Protein AF-0000000078949067 (afdb_homodimer)

Nearest PDB structures (foldseek):
  3itw-assembly1_A-2  TM=7.754E-01  e=7.684E-08  Micromonospora sp. ML1
  2rk0-assembly1_A  TM=7.871E-01  e=1.056E-07  Parafrankia sp. EAN1pec
  3vcx-assembly1_B  TM=7.423E-01  e=1.855E-06  Rhodopseudomonas palustris CGA009
  5umw-assembly2_B  TM=7.461E-01  e=4.245E-06  Streptomyces sp. CB03234
  4n04-assembly1_A  TM=7.564E-01  e=9.115E-06  Catenulispora acidiphila DSM 44928

InterPro domains:
  IPR004360 Glyoxalase/fosfomycin resistance/dioxygenase domain [PF00903] (10-118)
  IPR029068 Glyoxalase/Bleomycin resistance protein/Dihydroxybiphenyl dioxygenase [G3DSA:3.10.180.10] (6-121)
  IPR029068 Glyoxalase/Bleomycin resistance protein/Dihydroxybiphenyl dioxygenase [SSF54593] (3-122)
  IPR037523 Vicinal oxygen chelate (VOC), core domain [PS51819] (4-122)

Foldseek 3Di:
DDDDQQEEEWEDADPVVQVCQCCVQVVWAWDDDDPVQQWTWTADPVRGIYIYHHDNDLDTQFDDDPRDTDADAEEEDADVPVSVVSCVVVVWAKDDWDDPVPQKIKIWTAGPSGYIYIYMYRHPPPPD/DDDDQQEEEWEDADPVVQVCQCCVQVVWAWDDDDPVQQWTWTADPVRGIYIYHHDNDLDTQFDDDPRDTDADAEEEDADVPVSVVSCVVVVWAKDDWDDPVPQKIKIWTAGPSGYIYIYMYRHPPPPD

Structure (mmCIF, N/CA/C/O backbone):
data_AF-0000000078949067-model_v1
#
loop_
_entity.id
_entity.type
_entity.pdbx_description
1 polymer 'BH3219 protein'
#
loop_
_atom_site.group_PDB
_atom_site.id
_atom_site.type_symbol
_atom_site.label_atom_id
_atom_site.label_alt_id
_atom_site.label_comp_id
_atom_site.label_asym_id
_atom_site.label_entity_id
_atom_site.label_seq_id
_atom_site.pdbx_PDB_ins_code
_atom_site.Cartn_x
_atom_site.Cartn_y
_atom_site.Cartn_z
_atom_site.occupancy
_atom_site.B_iso_or_equiv
_atom_site.auth_seq_id
_atom_site.auth_comp_id
_atom_site.auth_asym_id
_atom_site.auth_atom_id
_atom_site.pdbx_PDB_model_num
ATOM 1 N N . MET A 1 1 ? -0.782 -10.273 -16.219 1 91.38 1 MET A N 1
ATOM 2 C CA . MET A 1 1 ? 0.053 -10.125 -15.031 1 91.38 1 MET A CA 1
ATOM 3 C C . MET A 1 1 ? -0.204 -8.789 -14.352 1 91.38 1 MET A C 1
ATOM 5 O O . MET A 1 1 ? -0.893 -7.93 -14.898 1 91.38 1 MET A O 1
ATOM 9 N N . LEU A 1 2 ? 0.324 -8.523 -13.102 1 97.75 2 LEU A N 1
ATOM 10 C CA . LEU A 1 2 ? 0.024 -7.32 -12.328 1 97.75 2 LEU A CA 1
ATOM 11 C C . LEU A 1 2 ? 0.551 -6.074 -13.031 1 97.75 2 LEU A C 1
ATOM 13 O O . LEU A 1 2 ? 1.705 -6.043 -13.469 1 97.75 2 LEU A O 1
ATOM 17 N N . GLN A 1 3 ? -0.248 -5.051 -13.094 1 97.94 3 GLN A N 1
ATOM 18 C CA . GLN A 1 3 ? 0.102 -3.887 -13.898 1 97.94 3 GLN A CA 1
ATOM 19 C C . GLN A 1 3 ? 0.547 -2.721 -13.023 1 97.94 3 GLN A C 1
ATOM 21 O O . GLN A 1 3 ? 1.517 -2.029 -13.344 1 97.94 3 GLN A O 1
ATOM 26 N N . GLN A 1 4 ? -0.148 -2.449 -11.992 1 98.56 4 GLN A N 1
ATOM 27 C CA . GLN A 1 4 ? 0.104 -1.298 -11.133 1 98.56 4 GLN A CA 1
ATOM 28 C C . GLN A 1 4 ? -0.48 -1.515 -9.742 1 98.56 4 GLN A C 1
ATOM 30 O O . GLN A 1 4 ? -1.277 -2.432 -9.531 1 98.56 4 GLN A O 1
ATOM 35 N N . ILE A 1 5 ? -0.029 -0.758 -8.773 1 98.88 5 ILE A N 1
ATOM 36 C CA . ILE A 1 5 ? -0.787 -0.559 -7.543 1 98.88 5 ILE A CA 1
ATOM 37 C C . ILE A 1 5 ? -1.949 0.397 -7.805 1 98.88 5 ILE A C 1
ATOM 39 O O .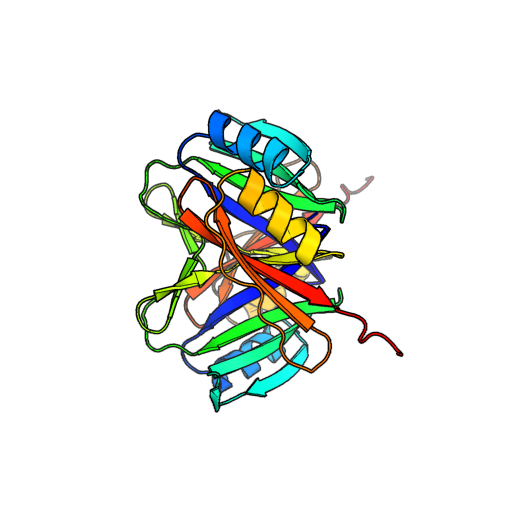 ILE A 1 5 ? -1.738 1.56 -8.156 1 98.88 5 ILE A O 1
ATOM 43 N N . ILE A 1 6 ? -3.143 -0.106 -7.562 1 98.81 6 ILE A N 1
ATOM 44 C CA . ILE A 1 6 ? -4.277 0.723 -7.961 1 98.81 6 ILE A CA 1
ATOM 45 C C . ILE A 1 6 ? -4.926 1.337 -6.723 1 98.81 6 ILE A C 1
ATOM 47 O O . ILE A 1 6 ? -5.586 2.373 -6.809 1 98.81 6 ILE A O 1
ATOM 51 N N . TYR A 1 7 ? -4.711 0.724 -5.574 1 98.81 7 TYR A N 1
ATOM 52 C CA . TYR A 1 7 ? -5.23 1.348 -4.359 1 98.81 7 TYR A CA 1
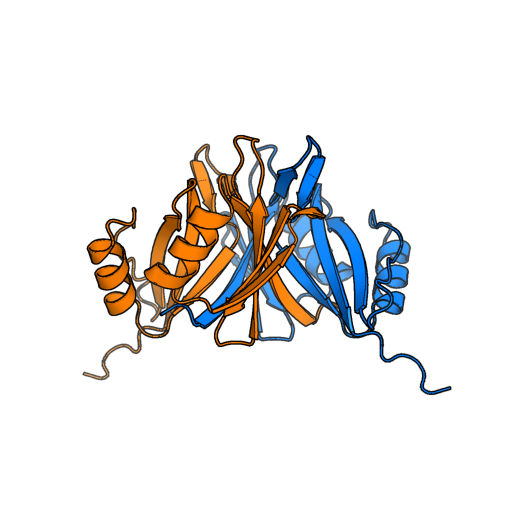ATOM 53 C C . TYR A 1 7 ? -4.484 0.85 -3.129 1 98.81 7 TYR A C 1
ATOM 55 O O . TYR A 1 7 ? -3.752 -0.141 -3.197 1 98.81 7 TYR A O 1
ATOM 63 N N . GLY A 1 8 ? -4.551 1.593 -2.061 1 98.88 8 GLY A N 1
ATOM 64 C CA . GLY A 1 8 ? -4.246 1.175 -0.702 1 98.88 8 GLY A CA 1
ATOM 65 C C . GLY A 1 8 ? -5.461 1.178 0.21 1 98.88 8 GLY A C 1
ATOM 66 O O . GLY A 1 8 ? -6.371 1.988 0.036 1 98.88 8 GLY A O 1
ATOM 67 N N . ILE A 1 9 ? -5.449 0.292 1.174 1 98.94 9 ILE A N 1
ATOM 68 C CA . ILE A 1 9 ? -6.508 0.262 2.176 1 98.94 9 ILE A CA 1
ATOM 69 C C . ILE A 1 9 ? -5.934 0.601 3.549 1 98.94 9 ILE A C 1
ATOM 71 O O . ILE A 1 9 ? -4.898 0.061 3.943 1 98.94 9 ILE A O 1
ATOM 75 N N . VAL A 1 10 ? -6.645 1.458 4.242 1 98.94 10 VAL A N 1
ATOM 76 C CA . VAL A 1 10 ? -6.148 1.995 5.504 1 98.94 10 VAL A CA 1
ATOM 77 C C . VAL A 1 10 ? -7.215 1.84 6.586 1 98.94 10 VAL A C 1
ATOM 79 O O . VAL A 1 10 ? -8.352 2.287 6.418 1 98.94 10 VAL A O 1
ATOM 82 N N . PRO A 1 11 ? -6.863 1.189 7.746 1 98.88 11 PRO A N 1
ATOM 83 C CA . PRO A 1 11 ? -7.82 1.137 8.852 1 98.88 11 PRO A CA 1
ATOM 84 C C . PRO A 1 11 ? -7.945 2.469 9.594 1 98.88 11 PRO A C 1
ATOM 86 O O . PRO A 1 11 ? -6.941 3.158 9.797 1 98.88 11 PRO A O 1
ATOM 89 N N . VAL A 1 12 ? -9.133 2.795 9.914 1 98.88 12 VAL A N 1
ATOM 90 C CA . VAL A 1 12 ? -9.391 4.023 10.656 1 98.88 12 VAL A CA 1
ATOM 91 C C . VAL A 1 12 ? -10.406 3.754 11.766 1 98.88 12 VAL A C 1
ATOM 93 O O . VAL A 1 12 ? -11.156 2.773 11.703 1 98.88 12 VAL A O 1
ATOM 96 N N . LYS A 1 13 ? -10.523 4.676 12.727 1 98.5 13 LYS A N 1
ATOM 97 C CA . LYS A 1 13 ? -11.352 4.434 13.906 1 98.5 13 LYS A CA 1
ATOM 98 C C . LYS A 1 13 ? -12.742 5.035 13.734 1 98.5 13 LYS A C 1
ATOM 100 O O . LYS A 1 13 ? -13.719 4.527 14.289 1 98.5 13 LYS A O 1
ATOM 105 N N . SER A 1 14 ? -12.844 6.176 13.094 1 98.62 14 SER A N 1
ATOM 106 C CA . SER A 1 14 ? -14.094 6.871 12.789 1 98.62 14 SER A CA 1
ATOM 107 C C . SER A 1 14 ? -14.133 7.324 11.336 1 98.62 14 SER A C 1
ATOM 109 O O . SER A 1 14 ? -13.32 8.148 10.914 1 98.62 14 SER A O 1
ATOM 111 N N . MET A 1 15 ? -15.125 6.805 10.641 1 98.81 15 MET A N 1
ATOM 112 C CA . MET A 1 15 ? -15.195 7.086 9.211 1 98.81 15 MET A CA 1
ATOM 113 C C . MET A 1 15 ? -15.383 8.578 8.961 1 98.81 15 MET A C 1
ATOM 115 O O . MET A 1 15 ? -14.68 9.172 8.141 1 98.81 15 MET A O 1
ATOM 119 N N . ASP A 1 16 ? -16.25 9.195 9.703 1 98.5 16 ASP A N 1
ATOM 120 C CA . ASP A 1 16 ? -16.531 10.617 9.508 1 98.5 16 ASP A CA 1
ATOM 121 C C . ASP A 1 16 ? -15.289 11.469 9.758 1 98.5 16 ASP A C 1
ATOM 123 O O . ASP A 1 16 ? -14.969 12.352 8.961 1 98.5 16 ASP A O 1
ATOM 127 N N . ARG A 1 17 ? -14.633 11.195 10.812 1 98.69 17 ARG A N 1
ATOM 128 C CA . ARG A 1 17 ? -13.422 11.945 11.141 1 98.69 17 ARG A CA 1
ATOM 129 C C . ARG A 1 17 ? -12.344 11.711 10.094 1 98.69 17 ARG A C 1
ATOM 131 O O . ARG A 1 17 ? -11.633 12.648 9.703 1 98.69 17 ARG A O 1
ATOM 138 N N . ALA A 1 18 ? -12.266 10.477 9.672 1 98.88 18 ALA A N 1
ATOM 139 C CA . ALA A 1 18 ? -11.234 10.125 8.695 1 98.88 18 ALA A CA 1
ATOM 140 C C . ALA A 1 18 ? -11.492 10.805 7.355 1 98.88 18 ALA A C 1
ATOM 142 O O . ALA A 1 18 ? -10.586 11.398 6.77 1 98.88 18 ALA A O 1
ATOM 143 N N . ILE A 1 19 ? -12.695 10.742 6.891 1 98.88 19 ILE A N 1
ATOM 144 C CA . ILE A 1 19 ? -13.023 11.375 5.617 1 98.88 19 ILE A CA 1
ATOM 145 C C . ILE A 1 19 ? -12.672 12.859 5.672 1 98.88 19 ILE A C 1
ATOM 147 O O . ILE A 1 19 ? -12.047 13.391 4.754 1 98.88 19 ILE A O 1
ATOM 151 N N . ARG A 1 20 ? -13.016 13.516 6.707 1 98.75 20 ARG A N 1
ATOM 152 C CA . ARG A 1 20 ? -12.719 14.938 6.863 1 98.75 20 ARG A CA 1
ATOM 153 C C . ARG A 1 20 ? -11.211 15.18 6.883 1 98.75 20 ARG A C 1
ATOM 155 O O . ARG A 1 20 ? -10.719 16.094 6.211 1 98.75 20 ARG A O 1
ATOM 162 N N . TRP A 1 21 ? -10.523 14.383 7.648 1 98.81 21 TRP A N 1
ATOM 163 C CA . TRP A 1 21 ? -9.078 14.562 7.793 1 98.81 21 TRP A CA 1
ATOM 164 C C . TRP A 1 21 ? -8.367 14.344 6.465 1 98.81 21 TRP A C 1
ATOM 166 O O . TRP A 1 21 ? -7.527 15.148 6.062 1 98.81 21 TRP A O 1
ATOM 176 N N . TYR A 1 22 ? -8.672 13.258 5.75 1 98.88 22 TYR A N 1
ATOM 177 C CA . TYR A 1 22 ? -7.996 12.922 4.5 1 98.88 22 TYR A CA 1
ATOM 178 C C . TYR A 1 22 ? -8.352 13.914 3.402 1 98.88 22 TYR A C 1
ATOM 180 O O . TYR A 1 22 ? -7.559 14.148 2.484 1 98.88 22 TYR A O 1
ATOM 188 N N . THR A 1 23 ? -9.523 14.477 3.473 1 98.56 23 THR A N 1
ATOM 189 C CA . THR A 1 23 ? -9.906 15.523 2.533 1 98.56 23 THR A CA 1
ATOM 190 C C . THR A 1 23 ? -9.195 16.828 2.863 1 98.56 23 THR A C 1
ATOM 192 O O . THR A 1 23 ? -8.492 17.391 2.02 1 98.56 23 THR A O 1
ATOM 195 N N . ASP A 1 24 ? -9.289 17.281 4.105 1 97.81 24 ASP A N 1
ATOM 196 C CA . ASP A 1 24 ? -8.844 18.609 4.5 1 97.81 24 ASP A CA 1
ATOM 197 C C . ASP A 1 24 ? -7.32 18.656 4.629 1 97.81 24 ASP A C 1
ATOM 199 O O . ASP A 1 24 ? -6.695 19.656 4.273 1 97.81 24 ASP A O 1
ATOM 203 N N . VAL A 1 25 ? -6.754 17.641 5.125 1 98.31 25 VAL A N 1
ATOM 204 C CA . VAL A 1 25 ? -5.328 17.656 5.441 1 98.31 25 VAL A CA 1
ATOM 205 C C . VAL A 1 25 ? -4.531 17.125 4.246 1 98.31 25 VAL A C 1
ATOM 207 O O . VAL A 1 25 ? -3.516 17.719 3.869 1 98.31 25 VAL A O 1
ATOM 210 N N . LEU A 1 26 ? -5.02 16.031 3.586 1 98.25 26 LEU A N 1
ATOM 211 C CA . LEU A 1 26 ? -4.211 15.414 2.535 1 98.25 26 LEU A CA 1
ATOM 212 C C . LEU A 1 26 ? -4.707 15.836 1.156 1 98.25 26 LEU A C 1
ATOM 214 O O . LEU A 1 26 ? -4.055 15.555 0.147 1 98.25 26 LEU A O 1
ATOM 218 N N . GLY A 1 27 ? -5.875 16.422 1.132 1 97.25 27 GLY A N 1
ATOM 219 C CA . GLY A 1 27 ? -6.387 16.938 -0.124 1 97.25 27 GLY A CA 1
ATOM 220 C C . GLY A 1 27 ? -6.945 15.867 -1.036 1 97.25 27 GLY A C 1
ATOM 221 O O . GLY A 1 27 ? -7.051 16.062 -2.248 1 97.25 27 GLY A O 1
ATOM 222 N N . MET A 1 28 ? -7.234 14.719 -0.533 1 98.56 28 MET A N 1
ATOM 223 C CA . MET A 1 28 ? -7.82 13.664 -1.354 1 98.56 28 MET A CA 1
ATOM 224 C C . MET A 1 28 ? -9.297 13.945 -1.634 1 98.56 28 MET A C 1
ATOM 226 O O . MET A 1 28 ? -9.953 14.656 -0.87 1 98.56 28 MET A O 1
ATOM 230 N N . GLU A 1 29 ? -9.711 13.391 -2.701 1 98.75 29 GLU A N 1
ATOM 231 C CA . GLU A 1 29 ? -11.109 13.578 -3.082 1 98.75 29 GLU A CA 1
ATOM 232 C C . GLU A 1 29 ? -11.984 12.461 -2.525 1 98.75 29 GLU A C 1
ATOM 234 O O . GLU A 1 29 ? -11.727 11.281 -2.777 1 98.75 29 GLU A O 1
ATOM 239 N N . PHE A 1 30 ? -13.023 12.844 -1.823 1 98.81 30 PHE A N 1
ATOM 240 C CA . PHE A 1 30 ? -14.008 11.875 -1.351 1 98.81 30 PHE A CA 1
ATOM 241 C C . PHE A 1 30 ? -14.938 11.461 -2.479 1 98.81 30 PHE A C 1
ATOM 243 O O . PHE A 1 30 ? -15.484 12.312 -3.189 1 98.81 30 PHE A O 1
ATOM 250 N N . ILE A 1 31 ? -15.219 10.109 -2.594 1 98.75 31 ILE A N 1
ATOM 251 C CA . ILE A 1 31 ? -16.062 9.617 -3.682 1 98.75 31 ILE A CA 1
ATOM 252 C C . ILE A 1 31 ? -17.344 9.031 -3.115 1 98.75 31 ILE A C 1
ATOM 254 O O . ILE A 1 31 ? -18.438 9.484 -3.453 1 98.75 31 ILE A O 1
ATOM 258 N N . TRP A 1 32 ? -17.266 8.023 -2.254 1 98.31 32 TRP A N 1
ATOM 259 C CA . TRP A 1 32 ? -18.453 7.43 -1.648 1 98.31 32 TRP A CA 1
ATOM 260 C C . TRP A 1 32 ? -18.109 6.777 -0.312 1 98.31 32 TRP A C 1
ATOM 262 O O . TRP A 1 32 ? -16.938 6.57 0.006 1 98.31 32 TRP A O 1
ATOM 272 N N . HIS A 1 33 ? -19.094 6.574 0.474 1 98.56 33 HIS A N 1
ATOM 273 C CA . HIS A 1 33 ? -19.047 5.844 1.736 1 98.56 33 HIS A CA 1
ATOM 274 C C . HIS A 1 33 ? -20.156 4.793 1.807 1 98.56 33 HIS A C 1
ATOM 276 O O . HIS A 1 33 ? -21.328 5.098 1.554 1 98.56 33 HIS A O 1
ATOM 282 N N . SER A 1 34 ? -19.75 3.578 1.987 1 97.5 34 SER A N 1
ATOM 283 C CA . SER A 1 34 ? -20.688 2.5 2.27 1 97.5 34 SER A CA 1
ATOM 284 C C . SER A 1 34 ? -20.703 2.145 3.752 1 97.5 34 SER A C 1
ATOM 286 O O . SER A 1 34 ? -19.781 1.495 4.246 1 97.5 34 SER A O 1
ATOM 288 N N . GLU A 1 35 ? -21.75 2.482 4.445 1 95.12 35 GLU A N 1
ATOM 289 C CA . GLU A 1 35 ? -21.859 2.154 5.863 1 95.12 35 GLU A CA 1
ATOM 290 C C . GLU A 1 35 ? -21.922 0.645 6.074 1 95.12 35 GLU A C 1
ATOM 292 O O . GLU A 1 35 ? -21.297 0.119 7.004 1 95.12 35 GLU A O 1
ATOM 297 N N . ASP A 1 36 ? -22.578 -0.003 5.176 1 94.56 36 ASP A N 1
ATOM 298 C CA . ASP A 1 36 ? -22.75 -1.446 5.289 1 94.56 36 ASP A CA 1
ATOM 299 C C . ASP A 1 36 ? -21.422 -2.18 5.191 1 94.56 36 ASP A C 1
ATOM 301 O O . ASP A 1 36 ? -21.219 -3.209 5.84 1 94.56 36 ASP A O 1
ATOM 305 N N . GLU A 1 37 ? -20.516 -1.61 4.457 1 94 37 GLU A N 1
ATOM 306 C CA . GLU A 1 37 ? -19.234 -2.27 4.23 1 94 37 GLU A CA 1
ATOM 307 C C . GLU A 1 37 ? -18.141 -1.656 5.098 1 94 37 GLU A C 1
ATOM 309 O O . GLU A 1 37 ? -16.984 -2.092 5.051 1 94 37 GLU A O 1
ATOM 314 N N . ASP A 1 38 ? -18.5 -0.598 5.867 1 97.31 38 ASP A N 1
ATOM 315 C CA . ASP A 1 38 ? -17.531 0.142 6.664 1 97.31 38 ASP A CA 1
ATOM 316 C C . ASP A 1 38 ? -16.375 0.643 5.797 1 97.31 38 ASP A C 1
ATOM 318 O O . ASP A 1 38 ? -15.219 0.539 6.184 1 97.31 38 ASP A O 1
ATOM 322 N N . LEU A 1 39 ? -16.734 1.112 4.605 1 98.5 39 LEU A N 1
ATOM 323 C CA . LEU A 1 39 ? -15.711 1.418 3.605 1 98.5 39 LEU A CA 1
ATOM 324 C C . LEU A 1 39 ? -15.992 2.758 2.934 1 98.5 39 LEU A C 1
ATOM 326 O O . LEU A 1 39 ? -17.141 3.061 2.6 1 98.5 39 LEU A O 1
ATOM 330 N N . ALA A 1 40 ? -14.953 3.543 2.717 1 98.88 40 ALA A N 1
ATOM 331 C CA . ALA A 1 40 ? -15.039 4.762 1.917 1 98.88 40 ALA A CA 1
ATOM 332 C C . ALA A 1 40 ? -13.922 4.82 0.881 1 98.88 40 ALA A C 1
ATOM 334 O O . ALA A 1 40 ? -12.82 4.316 1.116 1 98.88 40 ALA A O 1
ATOM 335 N N . GLN A 1 41 ? -14.258 5.449 -0.223 1 98.88 41 GLN A N 1
ATOM 336 C CA . GLN A 1 41 ? -13.273 5.633 -1.279 1 98.88 41 GLN A CA 1
ATOM 337 C C . GLN A 1 41 ? -12.797 7.082 -1.342 1 98.88 41 GLN A C 1
ATOM 339 O O . GLN A 1 41 ? -13.609 8 -1.429 1 98.88 41 GLN A O 1
ATOM 344 N N . MET A 1 42 ? -11.453 7.219 -1.23 1 98.88 42 MET A N 1
ATOM 345 C CA . MET A 1 42 ? -10.773 8.469 -1.56 1 98.88 42 MET A CA 1
ATOM 346 C C . MET A 1 42 ? -9.977 8.328 -2.852 1 98.88 42 MET A C 1
ATOM 348 O O . MET A 1 42 ? -9.461 7.254 -3.152 1 98.88 42 MET A O 1
ATOM 352 N N . ASN A 1 43 ? -9.859 9.477 -3.57 1 98.88 43 ASN A N 1
ATOM 353 C CA . ASN A 1 43 ? -9.055 9.43 -4.789 1 98.88 43 ASN A CA 1
ATOM 354 C C . ASN A 1 43 ? -7.867 10.383 -4.719 1 98.88 43 ASN A C 1
ATOM 356 O O . ASN A 1 43 ? -7.988 11.492 -4.195 1 98.88 43 ASN A O 1
ATOM 360 N N . LEU A 1 44 ? -6.805 9.914 -5.316 1 98.75 44 LEU A N 1
ATOM 361 C CA . LEU A 1 44 ? -5.645 10.75 -5.582 1 98.75 44 LEU A CA 1
ATOM 362 C C . LEU A 1 44 ? -5.73 11.375 -6.969 1 98.75 44 LEU A C 1
ATOM 364 O O . LEU A 1 44 ? -6.5 10.914 -7.816 1 98.75 44 LEU A O 1
ATOM 368 N N . PRO A 1 45 ? -4.965 12.445 -7.219 1 98.25 45 PRO A N 1
ATOM 369 C CA . PRO A 1 45 ? -4.961 13.07 -8.539 1 98.25 45 PRO A CA 1
ATOM 370 C C . PRO A 1 45 ? -4.602 12.086 -9.656 1 98.25 45 PRO A C 1
ATOM 372 O O . PRO A 1 45 ? -5.078 12.227 -10.781 1 98.25 45 PRO A O 1
ATOM 375 N N . SER A 1 46 ? -3.842 11.078 -9.383 1 98.06 46 SER A N 1
ATOM 376 C CA . SER A 1 46 ? -3.402 10.086 -10.359 1 98.06 46 SER A CA 1
ATOM 377 C C . SER A 1 46 ? -4.555 9.188 -10.797 1 98.06 46 SER A C 1
ATOM 379 O O . SER A 1 46 ? -4.441 8.461 -11.781 1 98.06 46 SER A O 1
ATOM 381 N N . GLY A 1 47 ? -5.598 9.18 -10.047 1 98.06 47 GLY A N 1
ATOM 382 C CA . GLY A 1 47 ? -6.699 8.258 -10.266 1 98.06 47 GLY A CA 1
ATOM 383 C C . GLY A 1 47 ? -6.656 7.043 -9.367 1 98.06 47 GLY A C 1
ATOM 384 O O . GLY A 1 47 ? -7.645 6.316 -9.242 1 98.06 47 GLY A O 1
ATOM 385 N N . GLN A 1 48 ? -5.559 6.836 -8.703 1 98.75 48 GLN A N 1
ATOM 386 C CA . GLN A 1 48 ? -5.473 5.77 -7.711 1 98.75 48 GLN A CA 1
ATOM 387 C C . GLN A 1 48 ? -6.398 6.047 -6.527 1 98.75 48 GLN A C 1
ATOM 389 O O . GLN A 1 48 ? -6.82 7.188 -6.316 1 98.75 48 GLN A O 1
ATOM 394 N N . MET A 1 49 ? -6.629 4.973 -5.801 1 98.88 49 MET A N 1
ATOM 395 C CA . MET A 1 49 ? -7.598 5.09 -4.715 1 98.88 49 MET A CA 1
ATOM 396 C C . MET A 1 49 ? -6.945 4.785 -3.369 1 98.88 49 MET A C 1
ATOM 398 O O . MET A 1 49 ? -5.996 4 -3.297 1 98.88 49 MET A O 1
ATOM 402 N N . VAL A 1 50 ? -7.418 5.441 -2.357 1 98.94 50 VAL A N 1
ATOM 403 C CA . VAL A 1 50 ? -7.191 5.082 -0.962 1 98.94 50 VAL A CA 1
ATOM 404 C C . VAL A 1 50 ? -8.516 4.73 -0.297 1 98.94 50 VAL A C 1
ATOM 406 O O . VAL A 1 50 ? -9.414 5.574 -0.189 1 98.94 50 VAL A O 1
ATOM 409 N N . PHE A 1 51 ? -8.633 3.504 0.077 1 98.94 51 PHE A N 1
ATOM 410 C CA . PHE A 1 51 ? -9.836 3.074 0.788 1 98.94 51 PHE A CA 1
ATOM 411 C C . PHE A 1 51 ? -9.633 3.174 2.295 1 98.94 51 PHE A C 1
ATOM 413 O O . PHE A 1 51 ? -8.609 2.746 2.82 1 98.94 51 PHE A O 1
ATOM 420 N N . LEU A 1 52 ? -10.617 3.783 2.914 1 98.94 52 LEU A N 1
ATOM 421 C CA . LEU A 1 52 ? -10.672 3.816 4.371 1 98.94 52 LEU A CA 1
ATOM 422 C C . LEU A 1 52 ? -11.586 2.721 4.902 1 98.94 52 LEU A C 1
ATOM 424 O O . LEU A 1 52 ? -12.727 2.578 4.445 1 98.94 52 LEU A O 1
ATOM 428 N N . ARG A 1 53 ? -11.102 1.918 5.805 1 98.81 53 ARG A N 1
ATOM 429 C CA . ARG A 1 53 ? -11.875 0.848 6.434 1 98.81 53 ARG A CA 1
ATOM 430 C C . ARG A 1 53 ? -12.055 1.11 7.926 1 98.81 53 ARG A C 1
ATOM 432 O O . ARG A 1 53 ? -11.086 1.105 8.688 1 98.81 53 ARG A O 1
ATOM 439 N N . GLU A 1 54 ? -13.242 1.286 8.32 1 98.75 54 GLU A N 1
ATOM 440 C CA . GLU A 1 54 ? -13.516 1.551 9.727 1 98.75 54 GLU A CA 1
ATOM 441 C C . GLU A 1 54 ? -13.453 0.27 10.555 1 98.75 54 GLU A C 1
ATOM 443 O O . GLU A 1 54 ? -14.047 -0.744 10.188 1 98.75 54 GLU A O 1
ATOM 448 N N . THR A 1 55 ? -12.688 0.345 11.617 1 98.06 55 THR A N 1
ATOM 449 C CA . THR A 1 55 ? -12.578 -0.807 12.5 1 98.06 55 THR A CA 1
ATOM 450 C C . THR A 1 55 ? -12.273 -0.362 13.93 1 98.06 55 THR A C 1
ATOM 452 O O . THR A 1 55 ? -11.578 0.636 14.141 1 98.06 55 THR A O 1
ATOM 455 N N . SER A 1 56 ? -12.734 -1.144 14.883 1 95 56 SER A N 1
ATOM 456 C CA . SER A 1 56 ? -12.477 -0.85 16.281 1 95 56 SER A CA 1
ATOM 457 C C . SER A 1 56 ? -11.188 -1.518 16.766 1 95 56 SER A C 1
ATOM 459 O O . SER A 1 56 ? -10.711 -1.244 17.859 1 95 56 SER A O 1
ATOM 461 N N . HIS A 1 57 ? -10.68 -2.354 15.93 1 95.5 57 HIS A N 1
ATOM 462 C CA . HIS A 1 57 ? -9.422 -2.998 16.281 1 95.5 57 HIS A CA 1
ATOM 463 C C . HIS A 1 57 ? -8.289 -1.981 16.391 1 95.5 57 HIS A C 1
ATOM 465 O O . HIS A 1 57 ? -8.25 -1.014 15.625 1 95.5 57 HIS A O 1
ATOM 471 N N . ASP A 1 58 ? -7.441 -2.227 17.391 1 96.75 58 ASP A N 1
ATOM 472 C CA . ASP A 1 58 ? -6.215 -1.435 17.438 1 96.75 58 ASP A CA 1
ATOM 473 C C . ASP A 1 58 ? -5.191 -1.94 16.438 1 96.75 58 ASP A C 1
ATOM 475 O O . ASP A 1 58 ? -4.41 -2.848 16.734 1 96.75 58 ASP A O 1
ATOM 479 N N . THR A 1 59 ? -5.223 -1.467 15.242 1 98.06 59 THR A N 1
ATOM 480 C CA . THR A 1 59 ? -4.41 -1.911 14.117 1 98.06 59 THR A CA 1
ATOM 481 C C . THR A 1 59 ? -4.027 -0.731 13.227 1 98.06 59 THR A C 1
ATOM 483 O O . THR A 1 59 ? -4.605 0.352 13.336 1 98.06 59 THR A O 1
ATOM 486 N N . THR A 1 60 ? -2.99 -0.865 12.406 1 98.56 60 THR A N 1
ATOM 487 C CA . THR A 1 60 ? -2.533 0.119 11.438 1 98.56 60 THR A CA 1
ATOM 488 C C . THR A 1 60 ? -2.055 -0.565 10.156 1 98.56 60 THR A C 1
ATOM 490 O O . THR A 1 60 ? -1.802 -1.772 10.148 1 98.56 60 THR A O 1
ATOM 493 N N . ALA A 1 61 ? -1.968 0.209 9.086 1 98.62 61 ALA A N 1
ATOM 494 C CA . ALA A 1 61 ? -1.377 -0.256 7.836 1 98.62 61 ALA A CA 1
ATOM 495 C C . ALA A 1 61 ? 0.146 -0.176 7.883 1 98.62 61 ALA A C 1
ATOM 497 O O . ALA A 1 61 ? 0.77 0.443 7.02 1 98.62 61 ALA A O 1
ATOM 498 N N . THR A 1 62 ? 0.72 -0.786 8.883 1 98.69 62 THR A N 1
ATOM 499 C CA . THR A 1 62 ? 2.154 -0.831 9.141 1 98.69 62 THR A CA 1
ATOM 500 C C . THR A 1 62 ? 2.6 -2.252 9.469 1 98.69 62 THR A C 1
ATOM 502 O O . THR A 1 62 ? 1.769 -3.131 9.711 1 98.69 62 THR A O 1
ATOM 505 N N . PHE A 1 63 ? 3.822 -2.52 9.359 1 98.44 63 PHE A N 1
ATOM 506 C CA . PHE A 1 63 ? 4.418 -3.748 9.875 1 98.44 63 PHE A CA 1
ATOM 507 C C . PHE A 1 63 ? 5.613 -3.439 10.766 1 98.44 63 PHE A C 1
ATOM 509 O O . PHE A 1 63 ? 6.008 -2.279 10.898 1 98.44 63 PHE A O 1
ATOM 516 N N . SER A 1 64 ? 6.062 -4.457 11.398 1 97.69 64 SER A N 1
ATOM 517 C CA . SER A 1 64 ? 7.164 -4.262 12.336 1 97.69 64 SER A CA 1
ATOM 518 C C . SER A 1 64 ? 8.508 -4.562 11.68 1 97.69 64 SER A C 1
ATOM 520 O O . SER A 1 64 ? 8.656 -5.578 11 1 97.69 64 SER A O 1
ATOM 522 N N . TYR A 1 65 ? 9.422 -3.74 11.805 1 97.06 65 TYR A N 1
ATOM 523 C CA . TYR A 1 65 ? 10.82 -3.875 11.422 1 97.06 65 TYR A CA 1
ATOM 524 C C . TYR A 1 65 ? 11.742 -3.311 12.492 1 97.06 65 TYR A C 1
ATOM 526 O O . TYR A 1 65 ? 11.633 -2.137 12.859 1 97.06 65 TYR A O 1
ATOM 534 N N . ASN A 1 66 ? 12.609 -4.148 13.023 1 95.06 66 ASN A N 1
ATOM 535 C CA . ASN A 1 66 ? 13.492 -3.785 14.125 1 95.06 66 ASN A CA 1
ATOM 536 C C . ASN A 1 66 ? 12.711 -3.188 15.297 1 95.06 66 ASN A C 1
ATOM 538 O O . ASN A 1 66 ? 13.102 -2.156 15.844 1 95.06 66 ASN A O 1
ATOM 542 N N . TYR A 1 67 ? 11.508 -3.723 15.508 1 94.38 67 TYR A N 1
ATOM 543 C CA . TYR A 1 67 ? 10.648 -3.445 16.656 1 94.38 67 TYR A CA 1
ATOM 544 C C . TYR A 1 67 ? 10.031 -2.055 16.562 1 94.38 67 TYR A C 1
ATOM 546 O O . TYR A 1 67 ? 9.602 -1.482 17.562 1 94.38 67 TYR A O 1
ATOM 554 N N . LYS A 1 68 ? 10.031 -1.522 15.406 1 96.62 68 LYS A N 1
ATOM 555 C CA . LYS A 1 68 ? 9.375 -0.246 15.133 1 96.62 68 LYS A CA 1
ATOM 556 C C . LYS A 1 68 ? 8.383 -0.371 13.984 1 96.62 68 LYS A C 1
ATOM 558 O O . LYS A 1 68 ? 8.555 -1.213 13.094 1 96.62 68 LYS A O 1
ATOM 563 N N . PRO A 1 69 ? 7.383 0.518 14.016 1 97.38 69 PRO A N 1
ATOM 564 C CA . PRO A 1 69 ? 6.453 0.487 12.883 1 97.38 69 PRO A CA 1
ATOM 565 C C . PRO A 1 69 ? 7.094 0.96 11.578 1 97.38 69 PRO A C 1
ATOM 567 O O . PRO A 1 69 ? 7.906 1.89 11.594 1 97.38 69 PRO A O 1
ATOM 570 N N . HIS A 1 70 ? 6.805 0.268 10.562 1 98.19 70 HIS A N 1
ATOM 571 C CA . HIS A 1 70 ? 7.227 0.604 9.203 1 98.19 70 HIS A CA 1
ATOM 572 C C . HIS A 1 70 ? 6.031 0.731 8.266 1 98.19 70 HIS A C 1
ATOM 574 O O . HIS A 1 70 ? 5.164 -0.144 8.242 1 98.19 70 HIS A O 1
ATOM 580 N N . GLY A 1 71 ? 5.949 1.82 7.543 1 98.5 71 GLY A N 1
ATOM 581 C CA . GLY A 1 71 ? 4.832 2.064 6.648 1 98.5 71 GLY A CA 1
ATOM 582 C C . GLY A 1 71 ? 4.797 1.115 5.465 1 98.5 71 GLY A C 1
ATOM 583 O O . GLY A 1 71 ? 5.84 0.666 4.992 1 98.5 71 GLY A O 1
ATOM 584 N N . VAL A 1 72 ? 3.625 0.935 4.914 1 98.94 72 VAL A N 1
ATOM 585 C CA . VAL A 1 72 ? 3.426 0.073 3.754 1 98.94 72 VAL A CA 1
ATOM 586 C C . VAL A 1 72 ? 3.225 0.926 2.504 1 98.94 72 VAL A C 1
ATOM 588 O O . VAL A 1 72 ? 3.711 0.582 1.425 1 98.94 72 VAL A O 1
ATOM 591 N N . ILE A 1 73 ? 2.564 2.029 2.65 1 98.94 73 ILE A N 1
ATOM 592 C CA . ILE A 1 73 ? 2.176 2.863 1.518 1 98.94 73 ILE A CA 1
ATOM 593 C C . ILE A 1 73 ? 3.15 4.031 1.38 1 98.94 73 ILE A C 1
ATOM 595 O O . ILE A 1 73 ? 3.377 4.773 2.338 1 98.94 73 ILE A O 1
ATOM 599 N N . GLY A 1 74 ? 3.693 4.148 0.177 1 98.88 74 GLY A N 1
ATOM 600 C CA . GLY A 1 74 ? 4.516 5.297 -0.172 1 98.88 74 GLY A CA 1
ATOM 601 C C . GLY A 1 74 ? 3.869 6.199 -1.205 1 98.88 74 GLY A C 1
ATOM 602 O O . GLY A 1 74 ? 3.51 5.75 -2.295 1 98.88 74 GLY A O 1
ATOM 603 N N . PHE A 1 75 ? 3.812 7.484 -0.854 1 98.88 75 PHE A N 1
ATOM 604 C CA . PHE A 1 75 ? 3.232 8.469 -1.758 1 98.88 75 PHE A CA 1
ATOM 605 C C . PHE A 1 75 ? 4.324 9.281 -2.449 1 98.88 75 PHE A C 1
ATOM 607 O O . PHE A 1 75 ? 5.477 9.281 -2.012 1 98.88 75 PHE A O 1
ATOM 614 N N . GLN A 1 76 ? 3.904 9.891 -3.518 1 98.69 76 GLN A N 1
ATOM 615 C CA . GLN A 1 76 ? 4.746 10.867 -4.203 1 98.69 76 GLN A CA 1
ATOM 616 C C . GLN A 1 76 ? 4.164 12.273 -4.094 1 98.69 76 GLN A C 1
ATOM 618 O O . GLN A 1 76 ? 2.951 12.461 -4.191 1 98.69 76 GLN A O 1
ATOM 623 N N . THR A 1 77 ? 4.98 13.211 -3.865 1 98.19 77 THR A N 1
ATOM 624 C CA . THR A 1 77 ? 4.605 14.617 -3.953 1 98.19 77 THR A CA 1
ATOM 625 C C . THR A 1 77 ? 5.57 15.375 -4.863 1 98.19 77 THR A C 1
ATOM 627 O O . THR A 1 77 ? 6.715 14.961 -5.047 1 98.19 77 THR A O 1
ATOM 630 N N . ASP A 1 78 ? 5.102 16.5 -5.445 1 95.56 78 ASP A N 1
ATOM 631 C CA . ASP A 1 78 ? 5.949 17.312 -6.312 1 95.56 78 ASP A CA 1
ATOM 632 C C . ASP A 1 78 ? 6.695 18.375 -5.512 1 95.56 78 ASP A C 1
ATOM 634 O O . ASP A 1 78 ? 7.656 18.969 -6.008 1 95.56 78 ASP A O 1
ATOM 638 N N . ASP A 1 79 ? 6.273 18.625 -4.344 1 96.44 79 ASP A N 1
ATOM 639 C CA . ASP A 1 79 ? 6.895 19.641 -3.488 1 96.44 79 ASP A CA 1
ATOM 640 C C . ASP A 1 79 ? 6.871 19.203 -2.023 1 96.44 79 ASP A C 1
ATOM 642 O O . ASP A 1 79 ? 5.926 19.516 -1.296 1 96.44 79 ASP A O 1
ATOM 646 N N . ILE A 1 80 ? 7.93 18.656 -1.609 1 97.88 80 ILE A N 1
ATOM 647 C CA . ILE A 1 80 ? 7.98 18.016 -0.295 1 97.88 80 ILE A CA 1
ATOM 648 C C . ILE A 1 80 ? 8.062 19.094 0.79 1 97.88 80 ILE A C 1
ATOM 650 O O . ILE A 1 80 ? 7.562 18.891 1.901 1 97.88 80 ILE A O 1
ATOM 654 N N . TYR A 1 81 ? 8.641 20.219 0.518 1 97.31 81 TYR A N 1
ATOM 655 C CA . TYR A 1 81 ? 8.75 21.297 1.5 1 97.31 81 TYR A CA 1
ATOM 656 C C . TYR A 1 81 ? 7.395 21.938 1.764 1 97.31 81 TYR A C 1
ATOM 658 O O . TYR A 1 81 ? 7.051 22.234 2.912 1 97.31 81 TYR A O 1
ATOM 666 N N . LYS A 1 82 ? 6.691 22.125 0.71 1 97.94 82 LYS A N 1
ATOM 667 C CA . LYS A 1 82 ? 5.332 22.625 0.87 1 97.94 82 LYS A CA 1
ATOM 668 C C . LYS A 1 82 ? 4.469 21.641 1.652 1 97.94 82 LYS A C 1
ATOM 670 O O . LYS A 1 82 ? 3.691 22.047 2.521 1 97.94 82 LYS A O 1
ATOM 675 N N . LEU A 1 83 ? 4.605 20.406 1.302 1 98 83 LEU A N 1
ATOM 676 C CA . LEU A 1 83 ? 3.85 19.375 2.025 1 98 83 LEU A CA 1
ATOM 677 C C . LEU A 1 83 ? 4.207 19.391 3.508 1 98 83 LEU A C 1
ATOM 679 O O . LEU A 1 83 ? 3.318 19.359 4.363 1 98 83 LEU A O 1
ATOM 683 N N . TYR A 1 84 ? 5.477 19.453 3.797 1 98.31 84 TYR A N 1
ATOM 684 C CA . TYR A 1 84 ? 5.949 19.469 5.176 1 98.31 84 TYR A CA 1
ATOM 685 C C . TYR A 1 84 ? 5.328 20.641 5.945 1 98.31 84 TYR A C 1
ATOM 687 O O . TYR A 1 84 ? 4.777 20.438 7.031 1 98.31 84 TYR A O 1
ATOM 695 N N . GLY A 1 85 ? 5.449 21.812 5.383 1 98.44 85 GLY A N 1
ATOM 696 C CA . GLY A 1 85 ? 4.844 22.984 6.004 1 98.44 85 GLY A CA 1
ATOM 697 C C . GLY A 1 85 ? 3.35 22.828 6.223 1 98.44 85 GLY A C 1
ATOM 698 O O . GLY A 1 85 ? 2.828 23.219 7.27 1 98.44 85 GLY A O 1
ATOM 699 N N . HIS A 1 86 ? 2.709 22.297 5.23 1 98.44 86 HIS A N 1
ATOM 700 C CA . HIS A 1 86 ? 1.267 22.094 5.305 1 98.44 86 HIS A CA 1
ATOM 701 C C . HIS A 1 86 ? 0.904 21.141 6.434 1 98.44 86 HIS A C 1
ATOM 703 O O . HIS A 1 86 ? -0.019 21.406 7.207 1 98.44 86 HIS A O 1
ATOM 709 N N . LEU A 1 87 ? 1.617 20 6.523 1 98.62 87 LEU A N 1
ATOM 710 C CA . LEU A 1 87 ? 1.363 19 7.562 1 98.62 87 LEU A CA 1
ATOM 711 C C . LEU A 1 87 ? 1.595 19.609 8.945 1 98.62 87 LEU A C 1
ATOM 713 O O . LEU A 1 87 ? 0.806 19.375 9.867 1 98.62 87 LEU A O 1
ATOM 717 N N . LYS A 1 88 ? 2.615 20.375 9.07 1 98.5 88 LYS A N 1
ATOM 718 C CA . LYS A 1 88 ? 2.91 21.031 10.344 1 98.5 88 LYS A CA 1
ATOM 719 C C . LYS A 1 88 ? 1.806 22.016 10.719 1 98.5 88 LYS A C 1
ATOM 721 O O . LYS A 1 88 ? 1.384 22.078 11.875 1 98.5 88 LYS A O 1
ATOM 726 N N . LYS A 1 89 ? 1.381 22.766 9.773 1 98.19 89 LYS A N 1
ATOM 727 C CA . LYS A 1 89 ? 0.327 23.75 10.008 1 98.19 89 LYS A CA 1
ATOM 728 C C . LYS A 1 89 ? -0.951 23.078 10.5 1 98.19 89 LYS A C 1
ATOM 730 O O . LYS A 1 89 ? -1.709 23.672 11.273 1 98.19 89 LYS A O 1
ATOM 735 N N . HIS A 1 90 ? -1.149 21.859 10.109 1 98.25 90 HIS A N 1
ATOM 736 C CA . HIS A 1 90 ? -2.346 21.125 10.5 1 98.25 90 HIS A CA 1
ATOM 737 C C . HIS A 1 90 ? -2.072 20.219 11.695 1 98.25 90 HIS A C 1
ATOM 739 O O . HIS A 1 90 ? -2.838 19.297 11.969 1 98.25 90 HIS A O 1
ATOM 745 N N . ASP A 1 91 ? -0.906 20.359 12.297 1 98.19 91 ASP A N 1
ATOM 746 C CA . ASP A 1 91 ? -0.516 19.688 13.523 1 98.19 91 ASP A CA 1
ATOM 747 C C . ASP A 1 91 ? -0.381 18.172 13.305 1 98.19 91 ASP A C 1
ATOM 749 O O . ASP A 1 91 ? -0.746 17.375 14.172 1 98.19 91 ASP A O 1
ATOM 753 N N . VAL A 1 92 ? -0.011 17.812 12.156 1 98.75 92 VAL A N 1
ATOM 754 C CA . VAL A 1 92 ? 0.265 16.406 11.852 1 98.75 92 VAL A CA 1
ATOM 755 C C . VAL A 1 92 ? 1.627 16.016 12.422 1 98.75 92 VAL A C 1
ATOM 757 O O . VAL A 1 92 ? 2.582 16.797 12.359 1 98.75 92 VAL A O 1
ATOM 760 N N . GLN A 1 93 ? 1.681 14.797 13.016 1 98.69 93 GLN A N 1
ATOM 761 C CA . GLN A 1 93 ? 2.979 14.242 13.391 1 98.69 93 GLN A CA 1
ATOM 762 C C . GLN A 1 93 ? 3.803 13.891 12.156 1 98.69 93 GLN A C 1
ATOM 764 O O . GLN A 1 93 ? 3.467 12.961 11.422 1 98.69 93 GLN A O 1
ATOM 769 N N . VAL A 1 94 ? 4.875 14.586 11.914 1 98.56 94 VAL A N 1
ATOM 770 C CA . VAL A 1 94 ? 5.691 14.438 10.711 1 98.56 94 VAL A CA 1
ATOM 771 C C . VAL A 1 94 ? 7.172 14.5 11.078 1 98.56 94 VAL A C 1
ATOM 773 O O . VAL A 1 94 ? 7.574 15.305 11.922 1 98.56 94 VAL A O 1
ATOM 776 N N . GLU A 1 95 ? 7.926 13.633 10.492 1 98.12 95 GLU A N 1
ATOM 777 C CA . GLU A 1 95 ? 9.375 13.648 10.688 1 98.12 95 GLU A CA 1
ATOM 778 C C . GLU A 1 95 ? 10.039 14.68 9.781 1 98.12 95 GLU A C 1
ATOM 780 O O . GLU A 1 95 ? 9.453 15.117 8.789 1 98.12 95 GLU A O 1
ATOM 785 N N . GLU A 1 96 ? 11.305 14.977 10.164 1 98.06 96 GLU A N 1
ATOM 786 C CA . GLU A 1 96 ? 12.055 15.93 9.352 1 98.06 96 GLU A CA 1
ATOM 787 C C . GLU A 1 96 ? 12.344 15.359 7.969 1 98.06 96 GLU A C 1
ATOM 789 O O . GLU A 1 96 ? 12.523 14.148 7.816 1 98.06 96 GLU A O 1
ATOM 794 N N . ILE A 1 97 ? 12.406 16.297 7.043 1 98.19 97 ILE A N 1
ATOM 795 C CA . ILE A 1 97 ? 12.742 15.906 5.68 1 98.19 97 ILE A CA 1
ATOM 796 C C . ILE A 1 97 ? 14.164 15.344 5.637 1 98.19 97 ILE A C 1
ATOM 798 O O . ILE A 1 97 ? 15.07 15.898 6.25 1 98.19 97 ILE A O 1
ATOM 802 N N . HIS A 1 98 ? 14.234 14.219 4.926 1 97 98 HIS A N 1
ATOM 803 C CA . HIS A 1 98 ? 15.531 13.602 4.668 1 97 98 HIS A CA 1
ATOM 804 C C . HIS A 1 98 ? 15.852 13.609 3.18 1 97 98 HIS A C 1
ATOM 806 O O . HIS A 1 98 ? 15.055 13.156 2.361 1 97 98 HIS A O 1
ATOM 812 N N . GLU A 1 99 ? 17.031 14.055 2.881 1 95.31 99 GLU A N 1
ATOM 813 C CA . GLU A 1 99 ? 17.516 14.008 1.505 1 95.31 99 GLU A CA 1
ATOM 814 C C . GLU A 1 99 ? 18.594 12.938 1.343 1 95.31 99 GLU A C 1
ATOM 816 O O . GLU A 1 99 ? 19.453 12.781 2.213 1 95.31 99 GLU A O 1
ATOM 821 N N . ASP A 1 100 ? 18.531 12.219 0.209 1 91.38 100 ASP A N 1
ATOM 822 C CA . ASP A 1 100 ? 19.484 11.133 0.048 1 91.38 100 ASP A CA 1
ATOM 823 C C . ASP A 1 100 ? 20.734 11.609 -0.679 1 91.38 100 ASP A C 1
ATOM 825 O O . ASP A 1 100 ? 21.688 10.844 -0.857 1 91.38 100 ASP A O 1
ATOM 829 N N . GLY A 1 101 ? 20.828 12.742 -1.147 1 89.19 101 GLY A N 1
ATOM 830 C CA . GLY A 1 101 ? 21.969 13.281 -1.875 1 89.19 101 GLY A CA 1
ATOM 831 C C . GLY A 1 101 ? 22 12.867 -3.334 1 89.19 101 GLY A C 1
ATOM 832 O O . GLY A 1 101 ? 22.953 13.172 -4.051 1 89.19 101 GLY A O 1
ATOM 833 N N . GLU A 1 102 ? 21.016 12.125 -3.699 1 89.62 102 GLU A N 1
ATOM 834 C CA . GLU A 1 102 ? 20.938 11.617 -5.066 1 89.62 102 GLU A CA 1
ATOM 835 C C . GLU A 1 102 ? 19.703 12.148 -5.789 1 89.62 102 GLU A C 1
ATOM 837 O O . GLU A 1 102 ? 19.234 11.531 -6.75 1 89.62 102 GLU A O 1
ATOM 842 N N . GLY A 1 103 ? 19.156 13.312 -5.277 1 92.5 103 GLY A N 1
ATOM 843 C CA . GLY A 1 103 ? 18.062 13.969 -5.977 1 92.5 103 GLY A CA 1
ATOM 844 C C . GLY A 1 103 ? 16.688 13.625 -5.422 1 92.5 103 GLY A C 1
ATOM 845 O O . GLY A 1 103 ? 15.672 14.055 -5.957 1 92.5 103 GLY A O 1
ATOM 846 N N . ASN A 1 104 ? 16.672 12.828 -4.359 1 95.5 104 ASN A N 1
ATOM 847 C CA . ASN A 1 104 ? 15.398 12.492 -3.746 1 95.5 104 ASN A CA 1
ATOM 848 C C . ASN A 1 104 ? 15.312 12.992 -2.309 1 95.5 104 ASN A C 1
ATOM 850 O O . ASN A 1 104 ? 16.312 13.008 -1.592 1 95.5 104 ASN A O 1
ATOM 854 N N . ALA A 1 105 ? 14.156 13.391 -1.943 1 97.69 105 ALA A N 1
ATOM 855 C CA . ALA A 1 105 ? 13.836 13.742 -0.564 1 97.69 105 ALA A CA 1
ATOM 856 C C . ALA A 1 105 ? 12.656 12.914 -0.049 1 97.69 105 ALA A C 1
ATOM 858 O O . ALA A 1 105 ? 11.812 12.477 -0.83 1 97.69 105 ALA A O 1
ATOM 859 N N . PHE A 1 106 ? 12.641 12.742 1.257 1 98.19 106 PHE A N 1
ATOM 860 C CA . PHE A 1 106 ? 11.648 11.875 1.892 1 98.19 106 PHE A CA 1
ATOM 861 C C . PHE A 1 106 ? 11.133 12.5 3.184 1 98.19 106 PHE A C 1
ATOM 863 O O . PHE A 1 106 ? 11.852 13.266 3.84 1 98.19 106 PHE A O 1
ATOM 870 N N . LEU A 1 107 ? 10.008 12.211 3.525 1 98.38 107 LEU A N 1
ATOM 871 C CA . LEU A 1 107 ? 9.523 12.414 4.883 1 98.38 107 LEU A CA 1
ATOM 872 C C . LEU A 1 107 ? 8.492 11.352 5.254 1 98.38 107 LEU A C 1
ATOM 874 O O . LEU A 1 107 ? 7.914 10.703 4.375 1 98.38 107 LEU A O 1
ATOM 878 N N . ASP A 1 108 ? 8.336 11.133 6.539 1 98.75 108 ASP A N 1
ATOM 879 C CA . ASP A 1 108 ? 7.309 10.25 7.086 1 98.75 108 ASP A CA 1
ATOM 880 C C . ASP A 1 108 ? 6.301 11.031 7.93 1 98.75 108 ASP A C 1
ATOM 882 O O . ASP A 1 108 ? 6.668 11.992 8.609 1 98.75 108 ASP A O 1
ATOM 886 N N . PHE A 1 109 ? 5.09 10.594 7.859 1 98.88 109 PHE A N 1
ATOM 887 C CA . PHE A 1 109 ? 4.094 11.227 8.719 1 98.88 109 PHE A CA 1
ATOM 888 C C . PHE A 1 109 ? 3.025 10.227 9.133 1 98.88 109 PHE A C 1
ATOM 890 O O . PHE A 1 109 ? 2.91 9.148 8.547 1 98.88 109 PHE A O 1
ATOM 897 N N . TYR A 1 110 ? 2.311 10.555 10.188 1 98.88 110 TYR A N 1
ATOM 898 C CA . TYR A 1 110 ? 1.229 9.727 10.719 1 98.88 110 TYR A CA 1
ATOM 899 C C . TYR A 1 110 ? -0.128 10.359 10.43 1 98.88 110 TYR A C 1
ATOM 901 O O . TYR A 1 110 ? -0.289 11.578 10.539 1 98.88 110 TYR A O 1
ATOM 909 N N . ASP A 1 111 ? -1.074 9.492 10.102 1 98.75 111 ASP A N 1
ATOM 910 C CA . ASP A 1 111 ? -2.43 10.023 10.016 1 98.75 111 ASP A CA 1
ATOM 911 C C . ASP A 1 111 ? -3.072 10.133 11.391 1 98.75 111 ASP A C 1
ATOM 913 O O . ASP A 1 111 ? -2.402 9.945 12.414 1 98.75 111 ASP A O 1
ATOM 917 N N . LEU A 1 112 ? -4.363 10.469 11.477 1 98.25 112 LEU A N 1
ATOM 918 C CA . LEU A 1 112 ? -5.086 10.758 12.711 1 98.25 112 LEU A CA 1
ATOM 919 C C . LEU A 1 112 ? -5.191 9.508 13.578 1 98.25 112 LEU A C 1
ATOM 921 O O . LEU A 1 112 ? -5.414 9.602 14.789 1 98.25 112 LEU A O 1
ATOM 925 N N . ASP A 1 113 ? -5.047 8.297 12.969 1 98.56 113 ASP A N 1
ATOM 926 C CA . ASP A 1 113 ? -5.266 7.059 13.703 1 98.56 113 ASP A CA 1
ATOM 927 C C . ASP A 1 113 ? -3.975 6.25 13.82 1 98.56 113 ASP A C 1
ATOM 929 O O . ASP A 1 113 ? -4.008 5.062 14.141 1 98.56 113 ASP A O 1
ATOM 933 N N . GLY A 1 114 ? -2.83 6.836 13.438 1 98.44 114 GLY A N 1
ATOM 934 C CA . GLY A 1 114 ? -1.541 6.215 13.703 1 98.44 114 GLY A CA 1
ATOM 935 C C . GLY A 1 114 ? -1.003 5.434 12.516 1 98.44 114 GLY A C 1
ATOM 936 O O . GLY A 1 114 ? -0.019 4.703 12.648 1 98.44 114 GLY A O 1
ATOM 937 N N . ASN A 1 115 ? -1.657 5.453 11.398 1 98.81 115 ASN A N 1
ATOM 938 C CA . ASN A 1 115 ? -1.051 4.895 10.195 1 98.81 115 ASN A CA 1
ATOM 939 C C . ASN A 1 115 ? 0.171 5.699 9.758 1 98.81 115 ASN A C 1
ATOM 941 O O . ASN A 1 115 ? 0.104 6.922 9.641 1 98.81 115 ASN A O 1
ATOM 945 N N . LEU A 1 116 ? 1.256 4.977 9.477 1 98.88 116 LEU A N 1
ATOM 946 C CA . LEU A 1 116 ? 2.51 5.594 9.062 1 98.88 116 LEU A CA 1
ATOM 947 C C . LEU A 1 116 ? 2.664 5.543 7.547 1 98.88 116 LEU A C 1
ATOM 949 O O . LEU A 1 116 ? 2.584 4.469 6.945 1 98.88 116 LEU A O 1
ATOM 953 N N . PHE A 1 117 ? 2.85 6.738 6.941 1 98.88 117 PHE A N 1
ATOM 954 C CA . PHE A 1 117 ? 3.041 6.836 5.496 1 98.88 117 PHE A CA 1
ATOM 955 C C . PHE A 1 117 ? 4.414 7.41 5.172 1 98.88 117 PHE A C 1
ATOM 957 O O . PHE A 1 117 ? 4.949 8.219 5.934 1 98.88 117 PHE A O 1
ATOM 964 N N . ASN A 1 118 ? 4.918 6.992 4.051 1 98.75 118 ASN A N 1
ATOM 965 C CA . ASN A 1 118 ? 6.141 7.555 3.486 1 98.75 118 ASN A CA 1
ATOM 966 C C . ASN A 1 118 ? 5.844 8.438 2.277 1 98.75 118 ASN A C 1
ATOM 968 O O . ASN A 1 118 ? 4.91 8.172 1.521 1 98.75 118 ASN A O 1
ATOM 972 N N . VAL A 1 119 ? 6.68 9.461 2.154 1 98.75 119 VAL A N 1
ATOM 973 C CA . VAL A 1 119 ? 6.539 10.32 0.988 1 98.75 119 VAL A CA 1
ATOM 974 C C . VAL A 1 119 ? 7.898 10.523 0.324 1 98.75 119 VAL A C 1
ATOM 976 O O . VAL A 1 119 ? 8.906 10.727 1.006 1 98.75 119 VAL A O 1
ATOM 979 N N . GLN A 1 120 ? 7.855 10.461 -0.925 1 98.31 120 GLN A N 1
ATOM 980 C CA . GLN A 1 120 ? 9.047 10.703 -1.727 1 98.31 120 GLN A CA 1
ATOM 981 C C . GLN A 1 120 ? 8.836 11.852 -2.711 1 98.31 120 GLN A C 1
ATOM 983 O O . GLN A 1 120 ? 7.73 12.023 -3.23 1 98.31 120 GLN A O 1
ATOM 988 N N . CYS A 1 121 ? 9.898 12.578 -2.953 1 98.12 121 CYS A N 1
ATOM 989 C CA . CYS A 1 121 ? 9.922 13.68 -3.908 1 98.12 121 CYS A CA 1
ATOM 990 C C . CYS A 1 121 ? 11.242 13.719 -4.664 1 98.12 121 CYS A C 1
ATOM 992 O O . CYS A 1 121 ? 12.312 13.617 -4.059 1 98.12 121 CYS A O 1
ATOM 994 N N . ASP A 1 122 ? 11.203 13.805 -5.996 1 93.69 122 ASP A N 1
ATOM 995 C CA . ASP A 1 122 ? 12.398 14.117 -6.777 1 93.69 122 ASP A CA 1
ATOM 996 C C . ASP A 1 122 ? 12.773 15.586 -6.637 1 93.69 122 ASP A C 1
ATOM 998 O O . ASP A 1 122 ? 12.039 16.469 -7.09 1 93.69 122 ASP A O 1
ATOM 1002 N N . VAL A 1 123 ? 13.906 15.781 -5.918 1 83.88 123 VAL A N 1
ATOM 1003 C CA . VAL A 1 123 ? 14.305 17.172 -5.68 1 83.88 123 VAL A CA 1
ATOM 1004 C C . VAL A 1 123 ? 15.32 17.609 -6.734 1 83.88 123 VAL A C 1
ATOM 1006 O O . VAL A 1 123 ? 16.281 16.891 -7.02 1 83.88 123 VAL A O 1
ATOM 1009 N N . LYS A 1 124 ? 14.992 18.234 -7.918 1 66.56 124 LYS A N 1
ATOM 1010 C CA . LYS A 1 124 ? 15.922 18.75 -8.914 1 66.56 124 LYS A CA 1
ATOM 1011 C C . LYS A 1 124 ? 17.016 19.594 -8.258 1 66.56 124 LYS A C 1
ATOM 1013 O O . LYS A 1 124 ? 16.719 20.438 -7.402 1 66.56 124 LYS A O 1
ATOM 1018 N N . VAL A 1 125 ? 18.234 19.016 -8.055 1 53.03 125 VAL A N 1
ATOM 1019 C CA . VAL A 1 125 ? 19.375 19.828 -7.641 1 53.03 125 VAL A CA 1
ATOM 1020 C C . VAL A 1 125 ? 19.375 21.141 -8.414 1 53.03 125 VAL A C 1
ATOM 1022 O O . VAL A 1 125 ? 19.172 21.156 -9.625 1 53.03 125 VAL A O 1
ATOM 1025 N N . GLY A 1 126 ? 19.125 22.062 -7.816 1 41.81 126 GLY A N 1
ATOM 1026 C CA . GLY A 1 126 ? 19.391 23.391 -8.344 1 41.81 126 GLY A CA 1
ATOM 1027 C C . GLY A 1 126 ? 20.609 23.438 -9.25 1 41.81 126 GLY A C 1
ATOM 1028 O O . GLY A 1 126 ? 21.656 22.875 -8.93 1 41.81 126 GLY A O 1
ATOM 1029 N N . GLU A 1 127 ? 20.625 23.156 -10.609 1 39.56 127 GLU A N 1
ATOM 1030 C CA . GLU A 1 127 ? 21.672 23.812 -11.367 1 39.56 127 GLU A CA 1
ATOM 1031 C C . GLU A 1 127 ? 21.891 25.234 -10.875 1 39.56 127 GLU A C 1
ATOM 1033 O O . GLU A 1 127 ? 21.031 26.094 -11.031 1 39.56 127 GLU A O 1
ATOM 1038 N N . GLY A 1 128 ? 22.234 25.438 -9.602 1 26.19 128 GLY A N 1
ATOM 1039 C CA . GLY A 1 128 ? 23.094 26.625 -9.562 1 26.19 128 GLY A CA 1
ATOM 1040 C C . GLY A 1 128 ? 24.391 26.438 -10.328 1 26.19 128 GLY A C 1
ATOM 1041 O O . GLY A 1 128 ? 24.812 25.297 -10.57 1 26.19 128 GLY A O 1
ATOM 1042 N N . MET B 1 1 ? 0.963 18.828 -2.848 1 91.69 1 MET B N 1
ATOM 1043 C CA . MET B 1 1 ? 0.125 17.828 -2.189 1 91.69 1 MET B CA 1
ATOM 1044 C C . MET B 1 1 ? 0.374 16.438 -2.771 1 91.69 1 MET B C 1
ATOM 1046 O O . MET B 1 1 ? 1.051 16.297 -3.793 1 91.69 1 MET B O 1
ATOM 1050 N N . LEU B 1 2 ? -0.146 15.32 -2.15 1 97.75 2 LEU B N 1
ATOM 1051 C CA . LEU B 1 2 ? 0.154 13.961 -2.564 1 97.75 2 LEU B CA 1
ATOM 1052 C C . LEU B 1 2 ? -0.393 13.68 -3.961 1 97.75 2 LEU B C 1
ATOM 1054 O O . LEU B 1 2 ? -1.552 13.984 -4.25 1 97.75 2 LEU B O 1
ATOM 1058 N N . GLN B 1 3 ? 0.387 13.062 -4.785 1 97.94 3 GLN B N 1
ATOM 1059 C CA . GLN B 1 3 ? 0.017 12.914 -6.188 1 97.94 3 GLN B CA 1
ATOM 1060 C C . GLN B 1 3 ? -0.429 11.484 -6.492 1 97.94 3 GLN B C 1
ATOM 1062 O O . GLN B 1 3 ? -1.409 11.273 -7.207 1 97.94 3 GLN B O 1
ATOM 1067 N N . GLN B 1 4 ? 0.285 10.531 -6.039 1 98.56 4 GLN B N 1
ATOM 1068 C CA . GLN B 1 4 ? 0.034 9.125 -6.352 1 98.56 4 GLN B CA 1
ATOM 1069 C C . GLN B 1 4 ? 0.642 8.211 -5.297 1 98.56 4 GLN B C 1
ATOM 1071 O O . GLN B 1 4 ? 1.455 8.648 -4.48 1 98.56 4 GLN B O 1
ATOM 1076 N N . ILE B 1 5 ? 0.188 6.98 -5.238 1 98.88 5 ILE B N 1
ATOM 1077 C CA . ILE B 1 5 ? 0.96 5.922 -4.602 1 98.88 5 ILE B CA 1
ATOM 1078 C C . ILE B 1 5 ? 2.113 5.504 -5.512 1 98.88 5 ILE B C 1
ATOM 1080 O O . ILE B 1 5 ? 1.891 5.027 -6.625 1 98.88 5 ILE B O 1
ATOM 1084 N N . ILE B 1 6 ? 3.318 5.648 -4.984 1 98.81 6 ILE B N 1
ATOM 1085 C CA . ILE B 1 6 ? 4.441 5.418 -5.883 1 98.81 6 ILE B CA 1
ATOM 1086 C C . ILE B 1 6 ? 5.105 4.086 -5.547 1 98.81 6 ILE B C 1
ATOM 1088 O O . ILE B 1 6 ? 5.762 3.479 -6.398 1 98.81 6 ILE B O 1
ATOM 1092 N N . TYR B 1 7 ? 4.906 3.615 -4.332 1 98.81 7 TYR B N 1
ATOM 1093 C CA . TYR B 1 7 ? 5.438 2.293 -4.02 1 98.81 7 TYR B CA 1
ATOM 1094 C C . TYR B 1 7 ? 4.703 1.68 -2.83 1 98.81 7 TYR B C 1
ATOM 1096 O O . TYR B 1 7 ? 3.977 2.373 -2.117 1 98.81 7 TYR B O 1
ATOM 1104 N N . GLY B 1 8 ? 4.785 0.39 -2.689 1 98.88 8 GLY B N 1
ATOM 1105 C CA . GLY B 1 8 ? 4.496 -0.372 -1.485 1 98.88 8 GLY B CA 1
ATOM 1106 C C . GLY B 1 8 ? 5.715 -1.062 -0.908 1 98.88 8 GLY B C 1
ATOM 1107 O O . GLY B 1 8 ? 6.617 -1.46 -1.648 1 98.88 8 GLY B O 1
ATOM 1108 N N . ILE B 1 9 ? 5.727 -1.211 0.39 1 98.94 9 ILE B N 1
ATOM 1109 C CA . ILE B 1 9 ? 6.801 -1.942 1.054 1 98.94 9 ILE B CA 1
ATOM 1110 C C . ILE B 1 9 ? 6.238 -3.207 1.701 1 98.94 9 ILE B C 1
ATOM 1112 O O . ILE B 1 9 ? 5.211 -3.16 2.381 1 98.94 9 ILE B O 1
ATOM 1116 N N . VAL B 1 10 ? 6.961 -4.297 1.496 1 98.94 10 VAL B N 1
ATOM 1117 C CA . VAL B 1 10 ? 6.477 -5.609 1.916 1 98.94 10 VAL B CA 1
ATOM 1118 C C . VAL B 1 10 ? 7.555 -6.324 2.725 1 98.94 10 VAL B C 1
ATOM 1120 O O . VAL B 1 10 ? 8.688 -6.477 2.262 1 98.94 10 VAL B O 1
ATOM 1123 N N . PRO B 1 11 ? 7.215 -6.785 3.977 1 98.88 11 PRO B N 1
ATOM 1124 C CA . PRO B 1 11 ? 8.188 -7.582 4.727 1 98.88 11 PRO B CA 1
ATOM 1125 C C . PRO B 1 11 ? 8.312 -9.008 4.195 1 98.88 11 PRO B C 1
ATOM 1127 O O . PRO B 1 11 ? 7.312 -9.617 3.811 1 98.88 11 PRO B O 1
ATOM 1130 N N . VAL B 1 12 ? 9.5 -9.469 4.152 1 98.88 12 VAL B N 1
ATOM 1131 C CA . VAL B 1 12 ? 9.758 -10.828 3.699 1 98.88 12 VAL B CA 1
ATOM 1132 C C . VAL B 1 12 ? 10.797 -11.484 4.609 1 98.88 12 VAL B C 1
ATOM 1134 O O . VAL B 1 12 ? 11.547 -10.797 5.305 1 98.88 12 VAL B O 1
ATOM 1137 N N . LYS B 1 13 ? 10.93 -12.805 4.52 1 98.5 13 LYS B N 1
ATOM 1138 C CA . LYS B 1 13 ? 11.773 -13.539 5.461 1 98.5 13 LYS B CA 1
ATOM 1139 C C . LYS B 1 13 ? 13.156 -13.789 4.879 1 98.5 13 LYS B C 1
ATOM 1141 O O . LYS B 1 13 ? 14.141 -13.883 5.613 1 98.5 13 LYS B O 1
ATOM 1146 N N . SER B 1 14 ? 13.25 -14.047 3.6 1 98.56 14 SER B N 1
ATOM 1147 C CA . SER B 1 14 ? 14.484 -14.266 2.857 1 98.56 14 SER B CA 1
ATOM 1148 C C . SER B 1 14 ? 14.5 -13.453 1.564 1 98.56 14 SER B C 1
ATOM 1150 O O . SER B 1 14 ? 13.68 -13.68 0.673 1 98.56 14 SER B O 1
ATOM 1152 N N . MET B 1 15 ? 15.484 -12.594 1.496 1 98.81 15 MET B N 1
ATOM 1153 C CA . MET B 1 15 ? 15.539 -11.688 0.347 1 98.81 15 MET B CA 1
ATOM 1154 C C . MET B 1 15 ? 15.711 -12.477 -0.95 1 98.81 15 MET B C 1
ATOM 1156 O O . MET B 1 15 ? 14.992 -12.234 -1.924 1 98.81 15 MET B O 1
ATOM 1160 N N . ASP B 1 16 ? 16.594 -13.43 -0.942 1 98.44 16 ASP B N 1
ATOM 1161 C CA . ASP B 1 16 ? 16.875 -14.195 -2.15 1 98.44 16 ASP B CA 1
ATOM 1162 C C . ASP B 1 16 ? 15.625 -14.945 -2.619 1 98.44 16 ASP B C 1
ATOM 1164 O O . ASP B 1 16 ? 15.289 -14.922 -3.805 1 98.44 16 ASP B O 1
ATOM 1168 N N . ARG B 1 17 ? 14.984 -15.586 -1.724 1 98.69 17 ARG B N 1
ATOM 1169 C CA . ARG B 1 17 ? 13.773 -16.328 -2.062 1 98.69 17 ARG B CA 1
ATOM 1170 C C . ARG B 1 17 ? 12.68 -15.391 -2.557 1 98.69 17 ARG B C 1
ATOM 1172 O O . ARG B 1 17 ? 11.961 -15.711 -3.508 1 98.69 17 ARG B O 1
ATOM 1179 N N . ALA B 1 18 ? 12.594 -14.266 -1.889 1 98.88 18 ALA B N 1
ATOM 1180 C CA . ALA B 1 18 ? 11.555 -13.312 -2.244 1 98.88 18 ALA B CA 1
ATOM 1181 C C . ALA B 1 18 ? 11.789 -12.734 -3.639 1 98.88 18 ALA B C 1
ATOM 1183 O O . ALA B 1 18 ? 10.867 -12.688 -4.461 1 98.88 18 ALA B O 1
ATOM 1184 N N . ILE B 1 19 ? 12.984 -12.328 -3.908 1 98.88 19 ILE B N 1
ATOM 1185 C CA . ILE B 1 19 ? 13.297 -11.766 -5.223 1 98.88 19 ILE B CA 1
ATOM 1186 C C . ILE B 1 19 ? 12.938 -12.781 -6.309 1 98.88 19 ILE B C 1
ATOM 1188 O O . ILE B 1 19 ? 12.289 -12.43 -7.301 1 98.88 19 ILE B O 1
ATOM 1192 N N . ARG B 1 20 ? 13.297 -14 -6.129 1 98.75 20 ARG B N 1
ATOM 1193 C CA . ARG B 1 20 ? 12.992 -15.039 -7.102 1 98.75 20 ARG B CA 1
ATOM 1194 C C . ARG B 1 20 ? 11.484 -15.227 -7.254 1 98.75 20 ARG B C 1
ATOM 1196 O O . ARG B 1 20 ? 10.977 -15.312 -8.375 1 98.75 20 ARG B O 1
ATOM 1203 N N . TRP B 1 21 ? 10.812 -15.297 -6.148 1 98.81 21 TRP B N 1
ATOM 1204 C CA . TRP B 1 21 ? 9.375 -15.539 -6.168 1 98.81 21 TRP B CA 1
ATOM 1205 C C . TRP B 1 21 ? 8.648 -14.391 -6.859 1 98.81 21 TRP B C 1
ATOM 1207 O O . TRP B 1 21 ? 7.797 -14.617 -7.723 1 98.81 21 TRP B O 1
ATOM 1217 N N . TYR B 1 22 ? 8.938 -13.141 -6.508 1 98.88 22 TYR B N 1
ATOM 1218 C CA . TYR B 1 22 ? 8.242 -11.977 -7.055 1 98.88 22 TYR B CA 1
ATOM 1219 C C . TYR B 1 22 ? 8.578 -11.789 -8.531 1 98.88 22 TYR B C 1
ATOM 1221 O O . TYR B 1 22 ? 7.77 -11.242 -9.289 1 98.88 22 TYR B O 1
ATOM 1229 N N . THR B 1 23 ? 9.75 -12.195 -8.922 1 98.56 23 THR B N 1
ATOM 1230 C CA . THR B 1 23 ? 10.117 -12.164 -10.336 1 98.56 23 THR B CA 1
ATOM 1231 C C . THR B 1 23 ? 9.406 -13.273 -11.109 1 98.56 23 THR B C 1
ATOM 1233 O O . THR B 1 23 ? 8.688 -13 -12.07 1 98.56 23 THR B O 1
ATOM 1236 N N . ASP B 1 24 ? 9.523 -14.5 -10.633 1 97.81 24 ASP B N 1
ATOM 1237 C CA . ASP B 1 24 ? 9.07 -15.672 -11.383 1 97.81 24 ASP B CA 1
ATOM 1238 C C . ASP B 1 24 ? 7.551 -15.812 -11.32 1 97.81 24 ASP B C 1
ATOM 1240 O O . ASP B 1 24 ? 6.914 -16.203 -12.305 1 97.81 24 ASP B O 1
ATOM 1244 N N . VAL B 1 25 ? 7 -15.531 -10.211 1 98.25 25 VAL B N 1
ATOM 1245 C CA . VAL B 1 25 ? 5.578 -15.781 -10 1 98.25 25 VAL B CA 1
ATOM 1246 C C . VAL B 1 25 ? 4.77 -14.547 -10.375 1 98.25 25 VAL B C 1
ATOM 1248 O O . VAL B 1 25 ? 3.74 -14.648 -11.047 1 98.25 25 VAL B O 1
ATOM 1251 N N . LEU B 1 26 ? 5.25 -13.328 -9.969 1 98.25 26 LEU B N 1
ATOM 1252 C CA . LEU B 1 26 ? 4.434 -12.133 -10.18 1 98.25 26 LEU B CA 1
ATOM 1253 C C . LEU B 1 26 ? 4.91 -11.359 -11.398 1 98.25 26 LEU B C 1
ATOM 1255 O O . LEU B 1 26 ? 4.246 -10.414 -11.836 1 98.25 26 LEU B O 1
ATOM 1259 N N . GLY B 1 27 ? 6.07 -11.703 -11.875 1 97.19 27 GLY B N 1
ATOM 1260 C CA . GLY B 1 27 ? 6.566 -11.094 -13.094 1 97.19 27 GLY B CA 1
ATOM 1261 C C . GLY B 1 27 ? 7.113 -9.695 -12.875 1 97.19 27 GLY B C 1
ATOM 1262 O O . GLY B 1 27 ? 7.203 -8.898 -13.82 1 97.19 27 GLY B O 1
ATOM 1263 N N . MET B 1 28 ? 7.41 -9.328 -11.688 1 98.5 28 MET B N 1
ATOM 1264 C CA . MET B 1 28 ? 7.992 -8.016 -11.43 1 98.5 28 MET B CA 1
ATOM 1265 C C . MET B 1 28 ? 9.461 -7.977 -11.844 1 98.5 28 MET B C 1
ATOM 1267 O O . MET B 1 28 ? 10.117 -9.016 -11.898 1 98.5 28 MET B O 1
ATOM 1271 N N . GLU B 1 29 ? 9.867 -6.797 -12.109 1 98.75 29 GLU B N 1
ATOM 1272 C CA . GLU B 1 29 ? 11.258 -6.617 -12.523 1 98.75 29 GLU B CA 1
ATOM 1273 C C . GLU B 1 29 ? 12.148 -6.305 -11.32 1 98.75 29 GLU B C 1
ATOM 1275 O O . GLU B 1 29 ? 11.898 -5.348 -10.586 1 98.75 29 GLU B O 1
ATOM 1280 N N . PHE B 1 30 ? 13.203 -7.09 -11.172 1 98.81 30 PHE B N 1
ATOM 1281 C CA . PHE B 1 30 ? 14.195 -6.809 -10.141 1 98.81 30 PHE B CA 1
ATOM 1282 C C . PHE B 1 30 ? 15.117 -5.676 -10.578 1 98.81 30 PHE B C 1
ATOM 1284 O O . PHE B 1 30 ? 15.641 -5.684 -11.688 1 98.81 30 PHE B O 1
ATOM 1291 N N . ILE B 1 31 ? 15.391 -4.703 -9.625 1 98.75 31 ILE B N 1
ATOM 1292 C CA . ILE B 1 31 ? 16.219 -3.553 -9.977 1 98.75 31 ILE B CA 1
ATOM 1293 C C . ILE B 1 31 ? 17.516 -3.592 -9.18 1 98.75 31 ILE B C 1
ATOM 1295 O O . ILE B 1 31 ? 18.609 -3.615 -9.758 1 98.75 31 ILE B O 1
ATOM 1299 N N . TRP B 1 32 ? 17.438 -3.594 -7.852 1 98.31 32 TRP B N 1
ATOM 1300 C CA . TRP B 1 32 ? 18.641 -3.66 -7.02 1 98.31 32 TRP B CA 1
ATOM 1301 C C . TRP B 1 32 ? 18.328 -4.254 -5.652 1 98.31 32 TRP B C 1
ATOM 1303 O O . TRP B 1 32 ? 17.156 -4.375 -5.277 1 98.31 32 TRP B O 1
ATOM 1313 N N . HIS B 1 33 ? 19.328 -4.715 -4.996 1 98.5 33 HIS B N 1
ATOM 1314 C CA . HIS B 1 33 ? 19.312 -5.195 -3.619 1 98.5 33 HIS B CA 1
ATOM 1315 C C . HIS B 1 33 ? 20.422 -4.559 -2.791 1 98.5 33 HIS B C 1
ATOM 1317 O O . HIS B 1 33 ? 21.578 -4.555 -3.205 1 98.5 33 HIS B O 1
ATOM 1323 N N . SER B 1 34 ? 20.016 -3.9 -1.744 1 97.5 34 SER B N 1
ATOM 1324 C CA . SER B 1 34 ? 20.969 -3.406 -0.752 1 97.5 34 SER B CA 1
ATOM 1325 C C . SER B 1 34 ? 21 -4.301 0.482 1 97.5 34 SER B C 1
ATOM 1327 O O . SER B 1 34 ? 20.078 -4.262 1.305 1 97.5 34 SER B O 1
ATOM 1329 N N . GLU B 1 35 ? 22.062 -5.043 0.654 1 94.94 35 GLU B N 1
ATOM 1330 C CA . GLU B 1 35 ? 22.188 -5.906 1.824 1 94.94 35 GLU B CA 1
ATOM 1331 C C . GLU B 1 35 ? 22.266 -5.086 3.109 1 94.94 35 GLU B C 1
ATOM 1333 O O . GLU B 1 35 ? 21.656 -5.453 4.117 1 94.94 35 GLU B O 1
ATOM 1338 N N . ASP B 1 36 ? 22.891 -3.973 3.01 1 94.44 36 ASP B N 1
ATOM 1339 C CA . ASP B 1 36 ? 23.094 -3.119 4.18 1 94.44 36 ASP B CA 1
ATOM 1340 C C . ASP B 1 36 ? 21.766 -2.572 4.688 1 94.44 36 ASP B C 1
ATOM 1342 O O . ASP B 1 36 ? 21.578 -2.385 5.891 1 94.44 36 ASP B O 1
ATOM 1346 N N . GLU B 1 37 ? 20.859 -2.395 3.787 1 93.81 37 GLU B N 1
ATOM 1347 C CA . GLU B 1 37 ? 19.578 -1.799 4.156 1 93.81 37 GLU B CA 1
ATOM 1348 C C . GLU B 1 37 ? 18.484 -2.861 4.27 1 93.81 37 GLU B C 1
ATOM 1350 O O . GLU B 1 37 ? 17.344 -2.547 4.582 1 93.81 37 GLU B O 1
ATOM 1355 N N . ASP B 1 38 ? 18.844 -4.129 3.963 1 97.25 38 ASP B N 1
ATOM 1356 C CA . ASP B 1 38 ? 17.875 -5.223 3.934 1 97.25 38 ASP B CA 1
ATOM 1357 C C . ASP B 1 38 ? 16.703 -4.895 3.004 1 97.25 38 ASP B C 1
ATOM 1359 O O . ASP B 1 38 ? 15.547 -5.121 3.354 1 97.25 38 ASP B O 1
ATOM 1363 N N . LEU B 1 39 ? 17.047 -4.301 1.862 1 98.5 39 LEU B N 1
ATOM 1364 C CA . LEU B 1 39 ? 16.016 -3.746 0.995 1 98.5 39 LEU B CA 1
ATOM 1365 C C . LEU B 1 39 ? 16.281 -4.105 -0.464 1 98.5 39 LEU B C 1
ATOM 1367 O O . LEU B 1 39 ? 17.422 -4.043 -0.925 1 98.5 39 LEU B O 1
ATOM 1371 N N . ALA B 1 40 ? 15.234 -4.461 -1.188 1 98.88 40 ALA B N 1
ATOM 1372 C CA . ALA B 1 40 ? 15.305 -4.645 -2.635 1 98.88 40 ALA B CA 1
ATOM 1373 C C . ALA B 1 40 ? 14.172 -3.902 -3.338 1 98.88 40 ALA B C 1
ATOM 1375 O O . ALA B 1 40 ? 13.078 -3.754 -2.781 1 98.88 40 ALA B O 1
ATOM 1376 N N . GLN B 1 41 ? 14.484 -3.48 -4.539 1 98.88 41 GLN B N 1
ATOM 1377 C CA . GLN B 1 41 ? 13.477 -2.807 -5.352 1 98.88 41 GLN B CA 1
ATOM 1378 C C . GLN B 1 41 ? 12.992 -3.703 -6.488 1 98.88 41 GLN B C 1
ATOM 1380 O O . GLN B 1 41 ? 13.805 -4.234 -7.254 1 98.88 41 GLN B O 1
ATOM 1385 N N . MET B 1 42 ? 11.656 -3.881 -6.512 1 98.88 42 MET B N 1
ATOM 1386 C CA . MET B 1 42 ? 10.969 -4.449 -7.664 1 98.88 42 MET B CA 1
ATOM 1387 C C . MET B 1 42 ? 10.156 -3.383 -8.391 1 98.88 42 MET B C 1
ATOM 1389 O O . MET B 1 42 ? 9.648 -2.453 -7.766 1 98.88 42 MET B O 1
ATOM 1393 N N . ASN B 1 43 ? 10.031 -3.592 -9.727 1 98.88 43 ASN B N 1
ATOM 1394 C CA . ASN B 1 43 ? 9.219 -2.639 -10.477 1 98.88 43 ASN B CA 1
ATOM 1395 C C . ASN B 1 43 ? 8.023 -3.32 -11.133 1 98.88 43 ASN B C 1
ATOM 1397 O O . ASN B 1 43 ? 8.141 -4.438 -11.641 1 98.88 43 ASN B O 1
ATOM 1401 N N . LEU B 1 44 ? 6.949 -2.566 -11.156 1 98.75 44 LEU B N 1
ATOM 1402 C CA . LEU B 1 44 ? 5.777 -2.922 -11.945 1 98.75 44 LEU B CA 1
ATOM 1403 C C . LEU B 1 44 ? 5.84 -2.277 -13.328 1 98.75 44 LEU B C 1
ATOM 1405 O O . LEU B 1 44 ? 6.598 -1.332 -13.539 1 98.75 44 LEU B O 1
ATOM 1409 N N . PRO B 1 45 ? 5.066 -2.787 -14.281 1 98.25 45 PRO B N 1
ATOM 1410 C CA . PRO B 1 45 ? 5.039 -2.191 -15.625 1 98.25 45 PRO B CA 1
ATOM 1411 C C . PRO B 1 45 ? 4.668 -0.709 -15.602 1 98.25 45 PRO B C 1
ATOM 1413 O O . PRO B 1 45 ? 5.125 0.058 -16.453 1 98.25 45 PRO B O 1
ATOM 1416 N N . SER B 1 46 ? 3.914 -0.26 -14.641 1 98.06 46 SER B N 1
ATOM 1417 C CA . SER B 1 46 ? 3.465 1.123 -14.523 1 98.06 46 SER B CA 1
ATOM 1418 C C . SER B 1 46 ? 4.617 2.047 -14.141 1 98.06 46 SER B C 1
ATOM 1420 O O . SER B 1 46 ? 4.492 3.27 -14.227 1 98.06 46 SER B O 1
ATOM 1422 N N . GLY B 1 47 ? 5.672 1.486 -13.664 1 98.06 47 GLY B N 1
ATOM 1423 C CA . GLY B 1 47 ? 6.773 2.268 -13.125 1 98.06 47 GLY B CA 1
ATOM 1424 C C . GLY B 1 47 ? 6.75 2.373 -11.617 1 98.06 47 GLY B C 1
ATOM 1425 O O . GLY B 1 47 ? 7.746 2.764 -11 1 98.06 47 GLY B O 1
ATOM 1426 N N . GLN B 1 48 ? 5.664 1.996 -11.008 1 98.75 48 GLN B N 1
ATOM 1427 C CA . GLN B 1 48 ? 5.602 1.938 -9.547 1 98.75 48 GLN B CA 1
ATOM 1428 C C . GLN B 1 48 ? 6.539 0.867 -9 1 98.75 48 GLN B C 1
ATOM 1430 O O . GLN B 1 48 ? 6.961 -0.032 -9.734 1 98.75 48 GLN B O 1
ATOM 1435 N N . MET B 1 49 ? 6.789 1.025 -7.715 1 98.88 49 MET B N 1
ATOM 1436 C CA . MET B 1 49 ? 7.773 0.132 -7.109 1 98.88 49 MET B CA 1
ATOM 1437 C C . MET B 1 49 ? 7.145 -0.694 -5.992 1 98.88 49 MET B C 1
ATOM 1439 O O . MET B 1 49 ? 6.199 -0.246 -5.34 1 98.88 49 MET B O 1
ATOM 1443 N N . VAL B 1 50 ? 7.625 -1.896 -5.848 1 98.94 50 VAL B N 1
ATOM 1444 C CA . VAL B 1 50 ? 7.418 -2.725 -4.664 1 98.94 50 VAL B CA 1
ATOM 1445 C C . VAL B 1 50 ? 8.758 -2.99 -3.977 1 98.94 50 VAL B C 1
ATOM 1447 O O . VAL B 1 50 ? 9.641 -3.615 -4.559 1 98.94 50 VAL B O 1
ATOM 1450 N N . PHE B 1 51 ? 8.883 -2.463 -2.799 1 98.88 51 PHE B N 1
ATOM 1451 C CA . PHE B 1 51 ? 10.094 -2.715 -2.023 1 98.88 51 PHE B CA 1
ATOM 1452 C C . PHE B 1 51 ? 9.914 -3.928 -1.118 1 98.88 51 PHE B C 1
ATOM 1454 O O . PHE B 1 51 ? 8.891 -4.059 -0.441 1 98.88 51 PHE B O 1
ATOM 1461 N N . LEU B 1 52 ? 10.891 -4.793 -1.184 1 98.94 52 LEU B N 1
ATOM 1462 C CA . LEU B 1 52 ? 10.969 -5.922 -0.263 1 98.94 52 LEU B CA 1
ATOM 1463 C C . LEU B 1 52 ? 11.906 -5.609 0.904 1 98.94 52 LEU B C 1
ATOM 1465 O O . LEU B 1 52 ? 13.039 -5.168 0.698 1 98.94 52 LEU B O 1
ATOM 1469 N N . ARG B 1 53 ? 11.43 -5.766 2.105 1 98.81 53 ARG B N 1
ATOM 1470 C CA . ARG B 1 53 ? 12.211 -5.547 3.316 1 98.81 53 ARG B CA 1
ATOM 1471 C C . ARG B 1 53 ? 12.406 -6.848 4.082 1 98.81 53 ARG B C 1
ATOM 1473 O O . ARG B 1 53 ? 11.445 -7.426 4.594 1 98.81 53 ARG B O 1
ATOM 1480 N N . GLU B 1 54 ? 13.602 -7.25 4.195 1 98.69 54 GLU B N 1
ATOM 1481 C CA . GLU B 1 54 ? 13.891 -8.492 4.91 1 98.69 54 GLU B CA 1
ATOM 1482 C C . GLU B 1 54 ? 13.844 -8.281 6.418 1 98.69 54 GLU B C 1
ATOM 1484 O O . GLU B 1 54 ? 14.438 -7.332 6.938 1 98.69 54 GLU B O 1
ATOM 1489 N N . THR B 1 55 ? 13.094 -9.133 7.059 1 98 55 THR B N 1
ATOM 1490 C CA . THR B 1 55 ? 13 -9.055 8.516 1 98 55 THR B CA 1
ATOM 1491 C C . THR B 1 55 ? 12.719 -10.43 9.117 1 98 55 THR B C 1
ATOM 1493 O O . THR B 1 55 ? 12.023 -11.25 8.508 1 98 55 THR B O 1
ATOM 1496 N N . SER B 1 56 ? 13.211 -10.633 10.328 1 94.81 56 SER B N 1
ATOM 1497 C CA . SER B 1 56 ? 12.977 -11.883 11.031 1 94.81 56 SER B CA 1
ATOM 1498 C C . SER B 1 56 ? 11.695 -11.812 11.859 1 94.81 56 SER B C 1
ATOM 1500 O O . SER B 1 56 ? 11.227 -12.836 12.375 1 94.81 56 SER B O 1
ATOM 1502 N N . HIS B 1 57 ? 11.172 -10.648 11.961 1 95.25 57 HIS B N 1
ATOM 1503 C CA . HIS B 1 57 ? 9.922 -10.508 12.695 1 95.25 57 HIS B CA 1
ATOM 1504 C C . HIS B 1 57 ? 8.789 -11.25 11.992 1 95.25 57 HIS B C 1
ATOM 1506 O O . HIS B 1 57 ? 8.734 -11.297 10.766 1 95.25 57 HIS B O 1
ATOM 1512 N N . ASP B 1 58 ? 7.953 -11.859 12.844 1 96.62 58 ASP B N 1
ATOM 1513 C CA . ASP B 1 58 ? 6.73 -12.43 12.281 1 96.62 58 ASP B CA 1
ATOM 1514 C C . ASP B 1 58 ? 5.691 -11.344 12.016 1 96.62 58 ASP B C 1
ATOM 1516 O O . ASP B 1 58 ? 4.902 -11 12.906 1 96.62 58 ASP B O 1
ATOM 1520 N N . THR B 1 59 ? 5.707 -10.734 10.891 1 98.06 59 THR B N 1
ATOM 1521 C CA . THR B 1 59 ? 4.879 -9.602 10.5 1 98.06 59 THR B CA 1
ATOM 1522 C C . THR B 1 59 ? 4.473 -9.695 9.039 1 98.06 59 THR B C 1
ATOM 1524 O O . THR B 1 59 ? 5.051 -10.477 8.273 1 98.06 59 THR B O 1
ATOM 1527 N N . THR B 1 60 ? 3.422 -9.008 8.617 1 98.56 60 THR B N 1
ATOM 1528 C CA . THR B 1 60 ? 2.939 -8.922 7.246 1 98.56 60 THR B CA 1
ATOM 1529 C C . THR B 1 60 ? 2.443 -7.508 6.941 1 98.56 60 THR B C 1
ATOM 1531 O O . THR B 1 60 ? 2.201 -6.715 7.852 1 98.56 60 THR B O 1
ATOM 1534 N N . ALA B 1 61 ? 2.328 -7.207 5.656 1 98.62 61 ALA B N 1
ATOM 1535 C CA . ALA B 1 61 ? 1.721 -5.961 5.203 1 98.62 61 ALA B CA 1
ATOM 1536 C C . ALA B 1 61 ? 0.198 -6.062 5.195 1 98.62 61 ALA B C 1
ATOM 1538 O O . ALA B 1 61 ? -0.442 -5.816 4.168 1 98.62 61 ALA B O 1
ATOM 1539 N N . THR B 1 62 ? -0.348 -6.418 6.316 1 98.69 62 THR B N 1
ATOM 1540 C CA . THR B 1 62 ? -1.778 -6.594 6.539 1 98.69 62 THR B CA 1
ATOM 1541 C C . THR B 1 62 ? -2.211 -5.922 7.84 1 98.69 62 THR B C 1
ATOM 1543 O O . THR B 1 62 ? -1.37 -5.527 8.648 1 98.69 62 THR B O 1
ATOM 1546 N N . PHE B 1 63 ? -3.438 -5.664 7.984 1 98.5 63 PHE B N 1
ATOM 1547 C CA . PHE B 1 63 ? -4.016 -5.254 9.258 1 98.5 63 PHE B CA 1
ATOM 1548 C C . PHE B 1 63 ? -5.203 -6.137 9.625 1 98.5 63 PHE B C 1
ATOM 1550 O O . PHE B 1 63 ? -5.609 -6.996 8.836 1 98.5 63 PHE B O 1
ATOM 1557 N N . SER B 1 64 ? -5.637 -5.953 10.805 1 97.69 64 SER B N 1
ATOM 1558 C CA . SER B 1 64 ? -6.723 -6.801 11.281 1 97.69 64 SER B CA 1
ATOM 1559 C C . SER B 1 64 ? -8.078 -6.121 11.094 1 97.69 64 SER B C 1
ATOM 1561 O O . SER B 1 64 ? -8.234 -4.941 11.414 1 97.69 64 SER B O 1
ATOM 1563 N N . TYR B 1 65 ? -9 -6.754 10.562 1 97.12 65 TYR B N 1
ATOM 1564 C CA . TYR B 1 65 ? -10.406 -6.387 10.422 1 97.12 65 TYR B CA 1
ATOM 1565 C C . TYR B 1 65 ? -11.312 -7.578 10.703 1 97.12 65 TYR B C 1
ATOM 1567 O O . TYR B 1 65 ? -11.195 -8.617 10.047 1 97.12 65 TYR B O 1
ATOM 1575 N N . ASN B 1 66 ? -12.172 -7.434 11.68 1 95.12 66 ASN B N 1
ATOM 1576 C CA . ASN B 1 66 ? -13.047 -8.516 12.133 1 95.12 66 ASN B CA 1
ATOM 1577 C C . ASN B 1 66 ? -12.258 -9.781 12.438 1 95.12 66 ASN B C 1
ATOM 1579 O O . ASN B 1 66 ? -12.641 -10.875 12.016 1 95.12 66 ASN B O 1
ATOM 1583 N N . TYR B 1 67 ? -11.047 -9.586 12.984 1 94.5 67 TYR B N 1
ATOM 1584 C CA . TYR B 1 67 ? -10.18 -10.633 13.516 1 94.5 67 TYR B CA 1
ATOM 1585 C C . TYR B 1 67 ? -9.57 -11.461 12.398 1 94.5 67 TYR B C 1
ATOM 1587 O O . TYR B 1 67 ? -9.141 -12.594 12.617 1 94.5 67 TYR B O 1
ATOM 1595 N N . LYS B 1 68 ? -9.57 -10.945 11.242 1 96.69 68 LYS B N 1
ATOM 1596 C CA . LYS B 1 68 ? -8.922 -11.57 10.094 1 96.69 68 LYS B CA 1
ATOM 1597 C C . LYS B 1 68 ? -7.945 -10.602 9.422 1 96.69 68 LYS B C 1
ATOM 1599 O O . LYS B 1 68 ? -8.125 -9.383 9.492 1 96.69 68 LYS B O 1
ATOM 1604 N N . PRO B 1 69 ? -6.945 -11.203 8.758 1 97.38 69 PRO B N 1
ATOM 1605 C CA . PRO B 1 69 ? -6.031 -10.312 8.023 1 97.38 69 PRO B CA 1
ATOM 1606 C C . PRO B 1 69 ? -6.695 -9.641 6.828 1 97.38 69 PRO B C 1
ATOM 1608 O O . PRO B 1 69 ? -7.512 -10.258 6.141 1 97.38 69 PRO B O 1
ATOM 1611 N N . HIS B 1 70 ? -6.414 -8.406 6.691 1 98.19 70 HIS B N 1
ATOM 1612 C CA . HIS B 1 70 ? -6.859 -7.602 5.562 1 98.19 70 HIS B CA 1
ATOM 1613 C C . HIS B 1 70 ? -5.68 -6.961 4.84 1 98.19 70 HIS B C 1
ATOM 1615 O O . HIS B 1 70 ? -4.805 -6.367 5.477 1 98.19 70 HIS B O 1
ATOM 1621 N N . GLY B 1 71 ? -5.613 -7.129 3.539 1 98.5 71 GLY B N 1
ATOM 1622 C CA . GLY B 1 71 ? -4.508 -6.602 2.756 1 98.5 71 GLY B CA 1
ATOM 1623 C C . GLY B 1 71 ? -4.48 -5.086 2.701 1 98.5 71 GLY B C 1
ATOM 1624 O O . GLY B 1 71 ? -5.531 -4.441 2.736 1 98.5 71 GLY B O 1
ATOM 1625 N N . VAL B 1 72 ? -3.318 -4.543 2.467 1 98.94 72 VAL B N 1
ATOM 1626 C CA . VAL B 1 72 ? -3.129 -3.1 2.359 1 98.94 72 VAL B CA 1
ATOM 1627 C C . VAL B 1 72 ? -2.949 -2.709 0.894 1 98.94 72 VAL B C 1
ATOM 1629 O O . VAL B 1 72 ? -3.449 -1.67 0.457 1 98.94 72 VAL B O 1
ATOM 1632 N N . ILE B 1 73 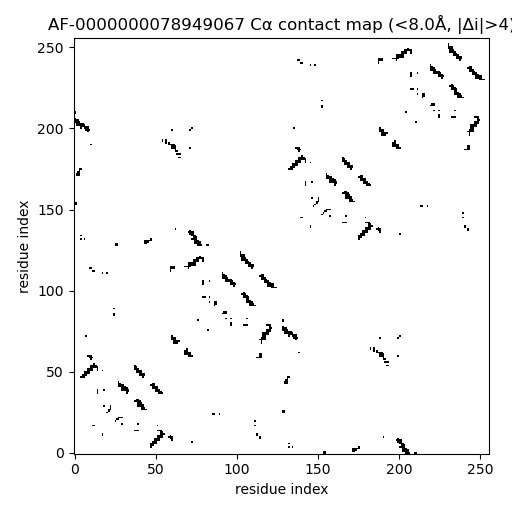? -2.283 -3.527 0.142 1 98.94 73 ILE B N 1
ATOM 1633 C CA . ILE B 1 73 ? -1.915 -3.209 -1.233 1 98.94 73 ILE B CA 1
ATOM 1634 C C . ILE B 1 73 ? -2.895 -3.875 -2.197 1 98.94 73 ILE B C 1
ATOM 1636 O O . ILE B 1 73 ? -3.105 -5.09 -2.139 1 98.94 73 ILE B O 1
ATOM 1640 N N . GLY B 1 74 ? -3.461 -3.045 -3.066 1 98.88 74 GLY B N 1
ATOM 1641 C CA . GLY B 1 74 ? -4.289 -3.537 -4.156 1 98.88 74 GLY B CA 1
ATOM 1642 C C . GLY B 1 74 ? -3.656 -3.338 -5.52 1 98.88 74 GLY B C 1
ATOM 1643 O O . GLY B 1 74 ? -3.301 -2.217 -5.891 1 98.88 74 GLY B O 1
ATOM 1644 N N . PHE B 1 75 ? -3.605 -4.438 -6.273 1 98.88 75 PHE B N 1
ATOM 1645 C CA . PHE B 1 75 ? -3.039 -4.391 -7.617 1 98.88 75 PHE B CA 1
ATOM 1646 C C . PHE B 1 75 ? -4.141 -4.402 -8.672 1 98.88 75 PHE B C 1
ATOM 1648 O O . PHE B 1 75 ? -5.285 -4.746 -8.375 1 98.88 75 PHE B O 1
ATOM 1655 N N . GLN B 1 76 ? -3.732 -3.982 -9.836 1 98.69 76 GLN B N 1
ATOM 1656 C CA . GLN B 1 76 ? -4.59 -4.102 -11.008 1 98.69 76 GLN B CA 1
ATOM 1657 C C . GLN B 1 76 ? -4.016 -5.094 -12.016 1 98.69 76 GLN B C 1
ATOM 1659 O O . GLN B 1 76 ? -2.803 -5.133 -12.234 1 98.69 76 GLN B O 1
ATOM 1664 N N . THR B 1 77 ? -4.836 -5.895 -12.57 1 98.19 77 THR B N 1
ATOM 1665 C CA . THR B 1 77 ? -4.465 -6.738 -13.703 1 98.19 77 THR B CA 1
ATOM 1666 C C . THR B 1 77 ? -5.445 -6.551 -14.859 1 98.19 77 THR B C 1
ATOM 1668 O O . THR B 1 77 ? -6.59 -6.145 -14.648 1 98.19 77 THR B O 1
ATOM 1671 N N . ASP B 1 78 ? -4.984 -6.832 -16.094 1 95.56 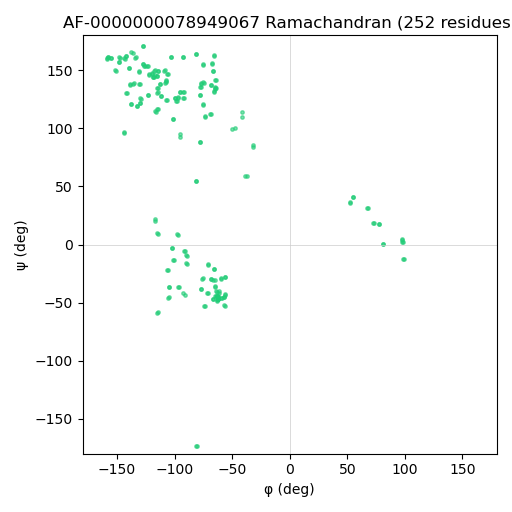78 ASP B N 1
ATOM 1672 C CA . ASP B 1 78 ? -5.844 -6.711 -17.266 1 95.56 78 ASP B CA 1
ATOM 1673 C C . ASP B 1 78 ? -6.582 -8.016 -17.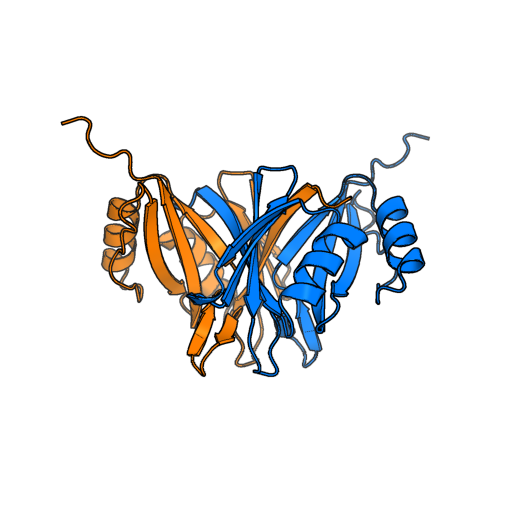547 1 95.56 78 ASP B C 1
ATOM 1675 O O . ASP B 1 78 ? -7.543 -8.039 -18.312 1 95.56 78 ASP B O 1
ATOM 1679 N N . ASP B 1 79 ? -6.141 -9.062 -16.984 1 96.44 79 ASP B N 1
ATOM 1680 C CA . ASP B 1 79 ? -6.75 -10.375 -17.172 1 96.44 79 ASP B CA 1
ATOM 1681 C C . ASP B 1 79 ? -6.711 -11.203 -15.898 1 96.44 79 ASP B C 1
ATOM 1683 O O . ASP B 1 79 ? -5.758 -11.953 -15.664 1 96.44 79 ASP B O 1
ATOM 1687 N N . ILE B 1 80 ? -7.77 -11.156 -15.195 1 97.88 80 ILE B N 1
ATOM 1688 C CA . ILE B 1 80 ? -7.801 -11.742 -13.859 1 97.88 80 ILE B CA 1
ATOM 1689 C C . ILE B 1 80 ? -7.883 -13.266 -13.961 1 97.88 80 ILE B C 1
ATOM 1691 O O . ILE B 1 80 ? -7.367 -13.984 -13.102 1 97.88 80 ILE B O 1
ATOM 1695 N N . TYR B 1 81 ? -8.461 -13.797 -15 1 97.31 81 TYR B N 1
ATOM 1696 C CA . TYR B 1 81 ? -8.57 -15.242 -15.172 1 97.31 81 TYR B CA 1
ATOM 1697 C C . TYR B 1 81 ? -7.215 -15.859 -15.5 1 97.31 81 TYR B C 1
ATOM 1699 O O . TYR B 1 81 ? -6.863 -16.922 -14.977 1 97.31 81 TYR B O 1
ATOM 1707 N N . LYS B 1 82 ? -6.527 -15.18 -16.328 1 97.88 82 LYS B N 1
ATOM 1708 C CA . LYS B 1 82 ? -5.168 -15.625 -16.625 1 97.88 82 LYS B CA 1
ATOM 1709 C C . LYS B 1 82 ? -4.293 -15.578 -15.383 1 97.88 82 LYS B C 1
ATOM 1711 O O . LYS B 1 82 ? -3.51 -16.5 -15.133 1 97.88 82 LYS B O 1
ATOM 1716 N N . LEU B 1 83 ? -4.422 -14.5 -14.656 1 98 83 LEU B N 1
ATOM 1717 C CA . LEU B 1 83 ? -3.652 -14.383 -13.422 1 98 83 LEU B CA 1
ATOM 1718 C C . LEU B 1 83 ? -3.996 -15.516 -12.461 1 98 83 LEU B C 1
ATOM 1720 O O . LEU B 1 83 ? -3.102 -16.141 -11.883 1 98 83 LEU B O 1
ATOM 1724 N N . TYR B 1 84 ? -5.266 -15.773 -12.312 1 98.31 84 TYR B N 1
ATOM 1725 C CA . TYR B 1 84 ? -5.727 -16.844 -11.43 1 98.31 84 TYR B CA 1
ATOM 1726 C C . TYR B 1 84 ? -5.105 -18.172 -11.812 1 98.31 84 TYR B C 1
ATOM 1728 O O . TYR B 1 84 ? -4.543 -18.875 -10.969 1 98.31 84 TYR B O 1
ATOM 1736 N N . GLY B 1 85 ? -5.23 -18.516 -13.062 1 98.44 85 GLY B N 1
ATOM 1737 C CA . GLY B 1 85 ? -4.625 -19.734 -13.555 1 98.44 85 GLY B CA 1
ATOM 1738 C C . GLY B 1 85 ? -3.129 -19.797 -13.312 1 98.44 85 GLY B C 1
ATOM 1739 O O . GLY B 1 85 ? -2.6 -20.844 -12.93 1 98.44 85 GLY B O 1
ATOM 1740 N N . HIS B 1 86 ? -2.506 -18.703 -13.562 1 98.44 86 HIS B N 1
ATOM 1741 C CA . HIS B 1 86 ? -1.062 -18.625 -13.375 1 98.44 86 HIS B CA 1
ATOM 1742 C C . HIS B 1 86 ? -0.68 -18.844 -11.922 1 98.44 86 HIS B C 1
ATOM 1744 O O . HIS B 1 86 ? 0.249 -19.609 -11.625 1 98.44 86 HIS B O 1
ATOM 1750 N N . LEU B 1 87 ? -1.377 -18.172 -10.992 1 98.62 87 LEU B N 1
ATOM 1751 C CA . LEU B 1 87 ? -1.104 -18.312 -9.57 1 98.62 87 LEU B CA 1
ATOM 1752 C C . LEU B 1 87 ? -1.324 -19.75 -9.109 1 98.62 87 LEU B C 1
ATOM 1754 O O . LEU B 1 87 ? -0.524 -20.297 -8.344 1 98.62 87 LEU B O 1
ATOM 1758 N N . LYS B 1 88 ? -2.346 -20.359 -9.609 1 98.5 88 LYS B N 1
ATOM 1759 C CA . LYS B 1 88 ? -2.629 -21.75 -9.273 1 98.5 88 LYS B CA 1
ATOM 1760 C C . LYS B 1 88 ? -1.527 -22.672 -9.789 1 98.5 88 LYS B C 1
ATOM 1762 O O . LYS B 1 88 ? -1.095 -23.594 -9.078 1 98.5 88 LYS B O 1
ATOM 1767 N N . LYS B 1 89 ? -1.123 -22.438 -10.969 1 98.12 89 LYS B N 1
ATOM 1768 C CA . LYS B 1 89 ? -0.073 -23.25 -11.578 1 98.12 89 LYS B CA 1
ATOM 1769 C C .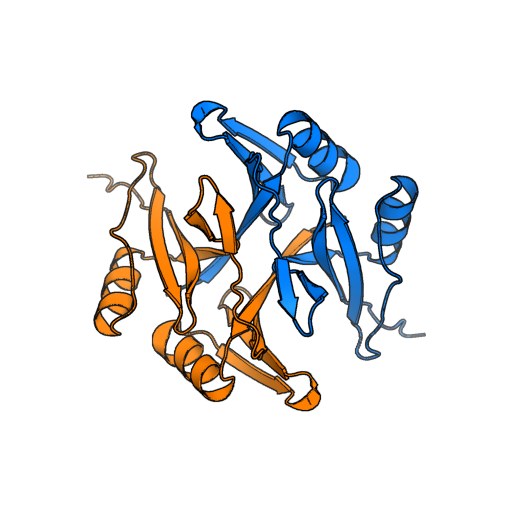 LYS B 1 89 ? 1.215 -23.188 -10.758 1 98.12 89 LYS B C 1
ATOM 1771 O O . LYS B 1 89 ? 1.979 -24.156 -10.719 1 98.12 89 LYS B O 1
ATOM 1776 N N . HIS B 1 90 ? 1.42 -22.094 -10.094 1 98.25 90 HIS B N 1
ATOM 1777 C CA . HIS B 1 90 ? 2.627 -21.906 -9.297 1 98.25 90 HIS B CA 1
ATOM 1778 C C . HIS B 1 90 ? 2.373 -22.234 -7.832 1 98.25 90 HIS B C 1
ATOM 1780 O O . HIS B 1 90 ? 3.15 -21.828 -6.961 1 98.25 90 HIS B O 1
ATOM 1786 N N . ASP B 1 91 ? 1.213 -22.781 -7.523 1 98.19 91 ASP B N 1
ATOM 1787 C CA . ASP B 1 91 ? 0.841 -23.281 -6.199 1 98.19 91 ASP B CA 1
ATOM 1788 C C . ASP B 1 91 ? 0.713 -22.125 -5.199 1 98.19 91 ASP B C 1
ATOM 1790 O O . ASP B 1 91 ? 1.092 -22.266 -4.035 1 98.19 91 ASP B O 1
ATOM 1794 N N . VAL B 1 92 ? 0.331 -21.016 -5.672 1 98.75 92 VAL B N 1
ATOM 1795 C CA . VAL B 1 92 ? 0.059 -19.875 -4.805 1 98.75 92 VAL B CA 1
ATOM 1796 C C . VAL B 1 92 ? -1.294 -20.062 -4.121 1 98.75 92 VAL B C 1
ATOM 1798 O O . VAL B 1 92 ? -2.254 -20.516 -4.742 1 98.75 92 VAL B O 1
ATOM 1801 N N . GLN B 1 93 ? -1.338 -19.703 -2.809 1 98.69 93 GLN B N 1
ATOM 1802 C CA . GLN B 1 93 ? -2.629 -19.641 -2.131 1 98.69 93 GLN B CA 1
ATOM 1803 C C . GLN B 1 93 ? -3.465 -18.484 -2.664 1 98.69 93 GLN B C 1
ATOM 1805 O O . GLN B 1 93 ? -3.131 -17.312 -2.441 1 98.69 93 GLN B O 1
ATOM 1810 N N . VAL B 1 94 ? -4.535 -18.766 -3.34 1 98.5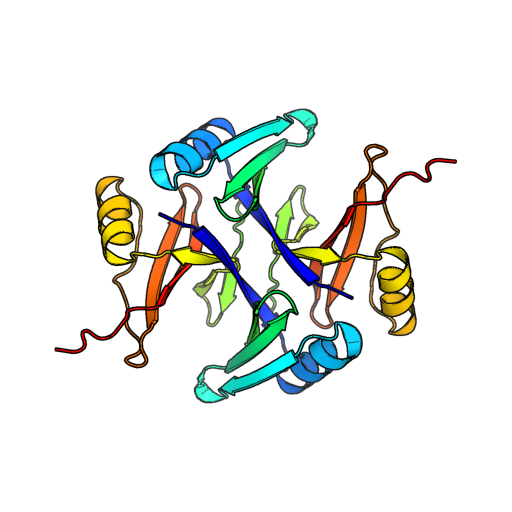6 94 VAL B N 1
ATOM 1811 C CA . VAL B 1 94 ? -5.363 -17.75 -3.996 1 98.56 94 VAL B CA 1
ATOM 1812 C C . VAL B 1 94 ? -6.84 -18.078 -3.789 1 98.56 94 VAL B C 1
ATOM 1814 O O . VAL B 1 94 ? -7.238 -19.25 -3.854 1 98.56 94 VAL B O 1
ATOM 1817 N N . GLU B 1 95 ? -7.613 -17.062 -3.502 1 98.12 95 GLU B N 1
ATOM 1818 C CA . GLU B 1 95 ? -9.055 -17.234 -3.375 1 98.12 95 GLU B CA 1
ATOM 1819 C C . GLU B 1 95 ? -9.734 -17.234 -4.742 1 98.12 95 GLU B C 1
ATOM 1821 O O . GLU B 1 95 ? -9.164 -16.75 -5.723 1 98.12 95 GLU B O 1
ATOM 1826 N N . GLU B 1 96 ? -10.984 -17.719 -4.703 1 98.06 96 GLU B N 1
ATOM 1827 C CA . GLU B 1 96 ? -11.75 -17.734 -5.949 1 98.06 96 GLU B CA 1
ATOM 1828 C C . GLU B 1 96 ? -12.055 -16.312 -6.41 1 98.06 96 GLU B C 1
ATOM 1830 O O . GLU B 1 96 ? -12.234 -15.406 -5.59 1 98.06 96 GLU B O 1
ATOM 1835 N N . ILE B 1 97 ? -12.141 -16.219 -7.723 1 98.19 97 ILE B N 1
ATOM 1836 C CA . ILE B 1 97 ? -12.492 -14.93 -8.312 1 98.19 97 ILE B CA 1
ATOM 1837 C C . ILE B 1 97 ? -13.906 -14.547 -7.902 1 98.19 97 ILE B C 1
ATOM 1839 O O . ILE B 1 97 ? -14.812 -15.383 -7.914 1 98.19 97 ILE B O 1
ATOM 1843 N N . HIS B 1 98 ? -13.977 -13.273 -7.5 1 97 98 HIS B N 1
ATOM 1844 C CA . HIS B 1 98 ? -15.273 -12.68 -7.188 1 97 98 HIS B CA 1
ATOM 1845 C C . HIS B 1 98 ? -15.625 -11.562 -8.164 1 97 98 HIS B C 1
ATOM 1847 O O . HIS B 1 98 ? -14.828 -10.641 -8.359 1 97 98 HIS B O 1
ATOM 1853 N N . GLU B 1 99 ? -16.812 -11.625 -8.68 1 95.38 99 GLU B N 1
ATOM 1854 C CA . GLU B 1 99 ? -17.312 -10.547 -9.531 1 95.38 99 GLU B CA 1
ATOM 1855 C C . GLU B 1 99 ? -18.391 -9.734 -8.812 1 95.38 99 GLU B C 1
ATOM 1857 O O . GLU B 1 99 ? -19.234 -10.305 -8.117 1 95.38 99 GLU B O 1
ATOM 1862 N N . ASP B 1 100 ? -18.328 -8.406 -8.984 1 91.38 100 ASP B N 1
ATOM 1863 C CA . ASP B 1 100 ? -19.297 -7.582 -8.258 1 91.38 100 ASP B CA 1
ATOM 1864 C C . ASP B 1 100 ? -20.562 -7.348 -9.078 1 91.38 100 ASP B C 1
ATOM 1866 O O . ASP B 1 100 ? -21.5 -6.719 -8.609 1 91.38 100 ASP B O 1
ATOM 1870 N N . GLY B 1 101 ? -20.656 -7.738 -10.25 1 89.19 101 GLY B N 1
ATOM 1871 C CA . GLY B 1 101 ? -21.797 -7.543 -11.117 1 89.19 101 GLY B CA 1
ATOM 1872 C C . GLY B 1 101 ? -21.844 -6.168 -11.75 1 89.19 101 GLY B C 1
ATOM 1873 O O . GLY B 1 101 ? -22.812 -5.824 -12.445 1 89.19 101 GLY B O 1
ATOM 1874 N N . GLU B 1 102 ? -20.875 -5.41 -11.438 1 89.62 102 GLU B N 1
ATOM 1875 C CA . GLU B 1 102 ? -20.812 -4.043 -11.945 1 89.62 102 GLU B CA 1
ATOM 1876 C C . GLU B 1 102 ? -19.594 -3.828 -12.836 1 89.62 102 GLU B C 1
ATOM 1878 O O . GLU B 1 102 ? -19.141 -2.697 -13 1 89.62 102 GLU B O 1
ATOM 1883 N N . GLY B 1 103 ? -19.031 -4.977 -13.375 1 92.56 103 GLY B N 1
ATOM 1884 C CA . GLY B 1 103 ? -17.953 -4.867 -14.352 1 92.56 103 GLY B CA 1
ATOM 1885 C C . GLY B 1 103 ? -16.578 -5.055 -13.742 1 92.56 103 GLY B C 1
ATOM 1886 O O . GLY B 1 103 ? -15.57 -4.93 -14.438 1 92.56 103 GLY B O 1
ATOM 1887 N N . ASN B 1 104 ? -16.531 -5.332 -12.453 1 95.5 104 ASN B N 1
ATOM 1888 C CA . ASN B 1 104 ? -15.242 -5.574 -11.82 1 95.5 104 ASN B CA 1
ATOM 1889 C C . ASN B 1 104 ? -15.148 -6.992 -11.266 1 95.5 104 ASN B C 1
ATOM 1891 O O . ASN B 1 104 ? -16.141 -7.551 -10.797 1 95.5 104 ASN B O 1
ATOM 1895 N N . ALA B 1 105 ? -13.992 -7.516 -11.336 1 97.69 105 ALA B N 1
ATOM 1896 C CA . ALA B 1 105 ? -13.656 -8.789 -10.711 1 97.69 105 ALA B CA 1
ATOM 1897 C C . ALA B 1 105 ? -12.469 -8.633 -9.766 1 97.69 105 ALA B C 1
ATOM 1899 O O . ALA B 1 105 ? -11.633 -7.75 -9.945 1 97.69 105 ALA B O 1
ATOM 1900 N N . PHE B 1 106 ? -12.43 -9.516 -8.781 1 98.19 106 PHE B N 1
ATOM 1901 C CA . PHE B 1 106 ? -11.422 -9.43 -7.727 1 98.19 106 PHE B CA 1
ATOM 1902 C C . PHE B 1 106 ? -10.898 -10.812 -7.367 1 98.19 106 PHE B C 1
ATOM 1904 O O . PHE B 1 106 ? -11.609 -11.805 -7.504 1 98.19 106 PHE B O 1
ATOM 1911 N N . LEU B 1 107 ? -9.766 -10.875 -6.941 1 98.38 107 LEU B N 1
ATOM 1912 C CA . LEU B 1 107 ? -9.258 -12.039 -6.215 1 98.38 107 LEU B CA 1
ATOM 1913 C C . LEU B 1 107 ? -8.219 -11.617 -5.18 1 98.38 107 LEU B C 1
ATOM 1915 O O . LEU B 1 107 ? -7.645 -10.531 -5.273 1 98.38 107 LEU B O 1
ATOM 1919 N N . ASP B 1 108 ? -8.047 -12.453 -4.176 1 98.75 108 ASP B N 1
ATOM 1920 C CA . ASP B 1 108 ? -7.008 -12.281 -3.164 1 98.75 108 ASP B CA 1
ATOM 1921 C C . ASP B 1 108 ? -5.996 -13.422 -3.217 1 98.75 108 ASP B C 1
ATOM 1923 O O . ASP B 1 108 ? -6.355 -14.57 -3.494 1 98.75 108 ASP B O 1
ATOM 1927 N N . PHE B 1 109 ? -4.777 -13.078 -2.953 1 98.88 109 PHE B N 1
ATOM 1928 C CA . PHE B 1 109 ? -3.773 -14.133 -2.887 1 98.88 109 PHE B CA 1
ATOM 1929 C C . PHE B 1 109 ? -2.695 -13.789 -1.864 1 98.88 109 PHE B C 1
ATOM 1931 O O . PHE B 1 109 ? -2.588 -12.641 -1.432 1 98.88 109 PHE B O 1
ATOM 1938 N N . TYR B 1 110 ? -1.977 -14.797 -1.429 1 98.88 110 TYR B N 1
ATOM 1939 C CA . TYR B 1 110 ? -0.885 -14.648 -0.473 1 98.88 110 TYR B CA 1
ATOM 1940 C C . TYR B 1 110 ? 0.465 -14.828 -1.153 1 98.88 110 TYR B C 1
ATOM 1942 O O . TYR B 1 110 ? 0.623 -15.703 -2.008 1 98.88 110 TYR B O 1
ATOM 1950 N N . ASP B 1 111 ? 1.417 -14.008 -0.725 1 98.75 111 ASP B N 1
ATOM 1951 C CA . ASP B 1 111 ? 2.77 -14.281 -1.203 1 98.75 111 ASP B CA 1
ATOM 1952 C C . ASP B 1 111 ? 3.424 -15.398 -0.391 1 98.75 111 ASP B C 1
ATOM 1954 O O . ASP B 1 111 ? 2.764 -16.047 0.42 1 98.75 111 ASP B O 1
ATOM 1958 N N . LEU B 1 112 ? 4.715 -15.672 -0.616 1 98.25 112 LEU B N 1
ATOM 1959 C CA . LEU B 1 112 ? 5.449 -16.797 -0.035 1 98.25 112 LEU B CA 1
ATOM 1960 C C . LEU B 1 112 ? 5.574 -16.641 1.477 1 98.25 112 LEU B C 1
ATOM 1962 O O . LEU B 1 112 ? 5.809 -17.609 2.189 1 98.25 112 LEU B O 1
ATOM 1966 N N . ASP B 1 113 ? 5.438 -15.398 1.996 1 98.5 113 ASP B N 1
ATOM 1967 C CA . ASP B 1 113 ? 5.668 -15.148 3.416 1 98.5 113 ASP B CA 1
ATOM 1968 C C . ASP B 1 113 ? 4.383 -14.719 4.117 1 98.5 113 ASP B C 1
ATOM 1970 O O . ASP B 1 113 ? 4.422 -14.188 5.23 1 98.5 113 ASP B O 1
ATOM 1974 N N . GLY B 1 114 ? 3.227 -14.805 3.443 1 98.44 114 GLY B N 1
ATOM 1975 C CA . GLY B 1 114 ? 1.942 -14.609 4.098 1 98.44 114 GLY B CA 1
ATOM 1976 C C . GLY B 1 114 ? 1.395 -13.211 3.932 1 98.44 114 GLY B C 1
ATOM 1977 O O . GLY B 1 114 ? 0.421 -12.836 4.59 1 98.44 114 GLY B O 1
ATOM 1978 N N . ASN B 1 115 ? 2.035 -12.375 3.176 1 98.81 115 ASN B N 1
ATOM 1979 C CA . ASN B 1 115 ? 1.418 -11.102 2.828 1 98.81 115 ASN B CA 1
ATOM 1980 C C . ASN B 1 115 ? 0.186 -11.289 1.949 1 98.81 115 ASN B C 1
ATOM 1982 O O . ASN B 1 115 ? 0.245 -11.992 0.935 1 98.81 115 ASN B O 1
ATOM 1986 N N . LEU B 1 116 ? -0.898 -10.617 2.338 1 98.88 116 LEU B N 1
ATOM 1987 C CA . LEU B 1 116 ? -2.162 -10.711 1.614 1 98.88 116 LEU B CA 1
ATOM 1988 C C . LEU B 1 116 ? -2.332 -9.523 0.666 1 98.88 116 LEU B C 1
ATOM 1990 O O . LEU B 1 116 ? -2.252 -8.367 1.087 1 98.88 116 LEU B O 1
ATOM 1994 N N . PHE B 1 117 ? -2.531 -9.852 -0.64 1 98.88 117 PHE B N 1
ATOM 1995 C CA . PHE B 1 117 ? -2.744 -8.82 -1.651 1 98.88 117 PHE B CA 1
ATOM 1996 C C . PHE B 1 117 ? -4.121 -8.961 -2.287 1 98.88 117 PHE B C 1
ATOM 1998 O O . PHE B 1 117 ? -4.648 -10.07 -2.404 1 98.88 117 PHE B O 1
ATOM 2005 N N . ASN B 1 118 ? -4.648 -7.828 -2.686 1 98.69 118 ASN B N 1
ATOM 2006 C CA . ASN B 1 118 ? -5.879 -7.777 -3.469 1 98.69 118 ASN B CA 1
ATOM 2007 C C . ASN B 1 118 ? -5.602 -7.438 -4.93 1 98.69 118 ASN B C 1
ATOM 2009 O O . ASN B 1 118 ? -4.676 -6.68 -5.227 1 98.69 118 ASN B O 1
ATOM 2013 N N . VAL B 1 119 ? -6.441 -8.023 -5.777 1 98.75 119 VAL B N 1
ATOM 2014 C CA . VAL B 1 119 ? -6.32 -7.699 -7.195 1 98.75 119 VAL B CA 1
ATOM 2015 C C . VAL B 1 119 ? -7.688 -7.332 -7.762 1 98.75 119 VAL B C 1
ATOM 2017 O O . VAL B 1 119 ? -8.688 -7.988 -7.457 1 98.75 119 VAL B O 1
ATOM 2020 N N . GLN B 1 120 ? -7.652 -6.344 -8.531 1 98.31 120 GLN B N 1
ATOM 2021 C CA . GLN B 1 120 ? -8.859 -5.898 -9.219 1 98.31 120 GLN B CA 1
ATOM 2022 C C . GLN B 1 120 ? -8.664 -5.898 -10.727 1 98.31 120 GLN B C 1
ATOM 2024 O O . GLN B 1 120 ? -7.57 -5.609 -11.219 1 98.31 120 GLN B O 1
ATOM 2029 N N . CYS B 1 121 ? -9.734 -6.203 -11.43 1 98.12 121 CYS B N 1
ATOM 2030 C CA . CYS B 1 121 ? -9.773 -6.195 -12.891 1 98.12 121 CYS B CA 1
ATOM 2031 C C . CYS B 1 121 ? -11.109 -5.652 -13.391 1 98.12 121 CYS B C 1
ATOM 2033 O O . CYS B 1 121 ? -12.172 -6.055 -12.906 1 98.12 121 CYS B O 1
ATOM 2035 N N . ASP B 1 122 ? -11.086 -4.695 -14.328 1 93.69 122 ASP B N 1
ATOM 2036 C CA . ASP B 1 122 ? -12.289 -4.312 -15.055 1 93.69 122 ASP B CA 1
ATOM 2037 C C . ASP B 1 122 ? -12.672 -5.383 -16.078 1 93.69 122 ASP B C 1
ATOM 2039 O O . ASP B 1 122 ? -11.953 -5.598 -17.062 1 93.69 122 ASP B O 1
ATOM 2043 N N . VAL B 1 123 ? -13.805 -6.043 -15.742 1 83.75 123 VAL B N 1
ATOM 2044 C CA . VAL B 1 123 ? -14.211 -7.121 -16.625 1 83.75 123 VAL B CA 1
ATOM 2045 C C . VAL B 1 123 ? -15.227 -6.598 -17.641 1 83.75 123 VAL B C 1
ATOM 2047 O O . VAL B 1 123 ? -16.172 -5.887 -17.281 1 83.75 123 VAL B O 1
ATOM 2050 N N . LYS B 1 124 ? -14.891 -6.16 -18.906 1 66.69 124 LYS B N 1
ATOM 2051 C CA . LYS B 1 124 ? -15.828 -5.75 -19.953 1 66.69 124 LYS B CA 1
ATOM 2052 C C . LYS B 1 124 ? -16.922 -6.785 -20.156 1 66.69 124 LYS B C 1
ATOM 2054 O O . LYS B 1 124 ? -16.656 -7.984 -20.234 1 66.69 124 LYS B O 1
ATOM 2059 N N . VAL B 1 125 ? -18.156 -6.555 -19.562 1 53.34 125 VAL B N 1
ATOM 2060 C CA . VAL B 1 125 ? -19.297 -7.387 -19.906 1 53.34 125 VAL B CA 1
ATOM 2061 C C . VAL B 1 125 ? -19.312 -7.645 -21.406 1 53.34 125 VAL B C 1
ATOM 2063 O O . VAL B 1 125 ? -19.078 -6.727 -22.203 1 53.34 125 VAL B O 1
ATOM 2066 N N . GLY B 1 126 ? -19.141 -8.719 -21.719 1 41.84 126 G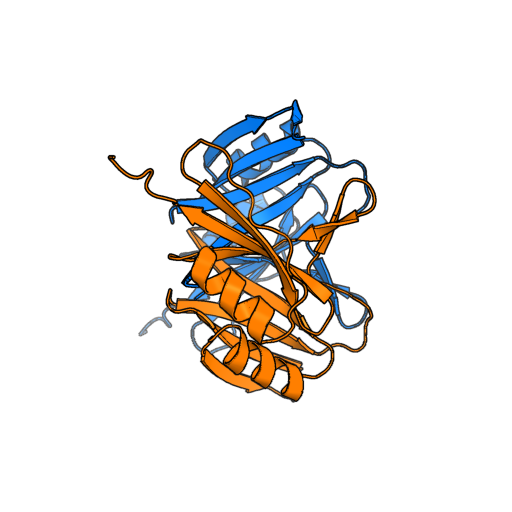LY B N 1
ATOM 2067 C CA . GLY B 1 126 ? -19.438 -9.188 -23.078 1 41.84 126 GLY B CA 1
ATOM 2068 C C . GLY B 1 126 ? -20.594 -8.461 -23.719 1 41.84 126 GLY B C 1
ATOM 2069 O O . GLY B 1 126 ? -21.641 -8.273 -23.094 1 41.84 126 GLY B O 1
ATOM 2070 N N . GLU B 1 127 ? -20.547 -7.25 -24.391 1 39.66 127 GLU B N 1
ATOM 2071 C CA . GLU B 1 127 ? -21.594 -7.09 -25.406 1 39.66 127 GLU B CA 1
ATOM 2072 C C . GLU B 1 127 ? -21.875 -8.406 -26.125 1 39.66 127 GLU B C 1
ATOM 2074 O O . GLU B 1 127 ? -21.016 -8.914 -26.859 1 39.66 127 GLU B O 1
ATOM 2079 N N . GLY B 1 128 ? -22.281 -9.461 -25.406 1 26.12 128 GLY B N 1
ATOM 2080 C CA . GLY B 1 128 ? -23.172 -10.242 -26.234 1 26.12 128 GLY B CA 1
ATOM 2081 C C . GLY B 1 128 ? -24.438 -9.492 -26.609 1 26.12 128 GLY B C 1
ATOM 2082 O O . GLY B 1 128 ? -24.828 -8.531 -25.953 1 26.12 128 GLY B O 1
#

Radius of gyration: 18.12 Å; Cα contacts (8 Å, |Δi|>4): 606; chains: 2; bounding box: 46×50×44 Å

Solvent-accessible surface area (backbone atoms only — not comparable to full-atom values): 13604 Å² total; per-residue (Å²): 92,62,35,39,75,42,33,39,41,37,59,33,73,45,62,71,60,46,54,52,44,43,31,74,74,53,62,33,43,80,74,51,72,39,76,93,71,35,34,32,42,28,33,36,81,68,68,36,35,42,33,41,32,50,38,88,58,94,49,33,39,32,30,60,51,96,89,33,84,35,45,26,50,24,31,28,30,86,40,58,66,58,39,49,52,51,39,51,74,69,69,40,59,61,54,74,78,43,69,73,83,78,41,39,34,34,36,39,36,38,51,100,66,63,32,38,35,37,36,40,20,76,44,78,70,71,83,116,94,63,36,40,75,42,32,39,40,38,59,34,73,45,61,71,61,46,55,51,44,44,31,72,73,52,63,33,42,80,77,52,72,40,78,92,70,34,34,30,41,30,33,35,82,68,67,35,35,40,33,40,32,50,40,88,60,95,49,33,39,30,30,59,52,97,89,33,84,36,47,26,50,24,32,28,30,86,41,58,67,60,40,50,54,51,39,51,74,68,70,41,58,61,53,74,78,43,69,73,85,78,40,38,33,33,37,40,37,39,52,97,66,62,33,38,35,37,35,39,22,75,43,78,69,71,84,116

Organism: Halalkalibacterium halodurans (strain ATCC BAA-125 / DSM 18197 / FERM 7344 / JCM 9153 / C-125) (NCBI:txid272558)

pLDDT: mean 95.62, std 10.69, range [26.12, 98.94]

Secondary structure (DSSP, 8-state):
-EEEEEEEEEEES-HHHHHHHHHHTT-PEEEEEETTTTEEEEE-TTS-EEEEEE--SS--SEEEETTEEEESEEEEES-HHHHHHHHHHTT--BPPPEE-SSSEEEEEEE-TT--EEEEEEE------/-EEEEEEEEEEES-HHHHHHHHHHTT-PEEEEEETTTTEEEEE-TTS-EEEEEE-SSS--SEEEETTEEEESEEEEES-HHHHHHHHHHTT--BPPPEE-SSSEEEEEEE-TT--EEEEEEE------

Sequence (256 aa):
MLQQIIYGIVPVKSMDRAIRWYTDVLGMEFIWHSEDEDLAQMNLPSGQMVFLRETSHDTTATFSYNYKPHGVIGFQTDDIYKLYGHLKKHDVQVEEIHEDGEGNAFLDFYDLDGNLFNVQCDVKVGEGMLQQIIYGIVPVKSMDRAIRWYTDVLGMEFIWHSEDEDLAQMNLPSGQMVFLRETSHDTTATFSYNYKPHGVIGFQTDDIYKLYGHLKKHDVQVEEIHEDGEGNAFLDFYDLDGNLFNVQCDVKVGEG